Protein AF-A0A6A6V047-F1 (afdb_monomer)

Secondary structure (DSSP, 8-state):
-HHHHHHHHHHHHHHHHHHHHHHHHSSHHHHHHHHHHHHHHHHHHHHHHHHH-HHHHHTS-HHHHHHHHHHHHHHGGGS-THHHH-GGGGT---SS---------------------PPPPPSSPPPP-HHHHHHH--HHHHHHHHHHHHHHHHHHHHHHHHHHHHHHHHHHHHHHS--SSHHHHHHHHHHHHHHHHHHHHHHHHHHHHHHHHHHHHHHHHHHHHHHTT---GGGGS---TT-SS-GGG---HHHHHHHHHHHHHHHHHHHHHHHHHH-TTS-HHHHHHHHHHHHHHHHHHHHHHHHHHHHHH-

Radius of gyration: 28.64 Å; Cα contacts (8 Å, |Δi|>4): 146; chains: 1; bounding box: 73×62×60 Å

Mean predicted aligned error: 17.41 Å

Sequence (314 aa):
WTRLVGMANIGAFVGISGSNAYFQYTGERQKAVLILQHWRRRRNIDFHHIYWNRFLLTNLSIPMQGYVMLSGIFRANSLPEDLVDYPEKYGIGNVFAPVSSPESVDPTPAQTTEAEAAAPPAYYVPVEDYIKTVKELDVNDMNHHRTDLIASRHRLLQEAEYLGYWLNQERFRSFNDPPNDEDALQDLQTKAHLLRILFIRVNREIAETDRRLYVARMYLQHKAAVEASSRDPSLWHSLDGNSKFPPDACELKFALEESNRLREQFEDEIKAFEEQFRNTHLKESDRKLAERNLEDGMAFLRATDQIFIDLEKA

Foldseek 3Di:
DVVVVVVVVVVVVVVVVVVVVVCVVVVVVVVVVVVLVVVLVVLLVVLVVCLPPPVNLVVDDPVVSVVSVVCSVPPSSPDDPCCVVPVVVVVNDDPDDDDDDDDDDDDDDDDDPPPPPPQPDFPDDDDDPLVVCLQPDDLVVLVVVLVVLVVVLVVLVVVLVVLVVVLVVLVVCCPPPNDPDPVVSVVSVVVSVVSVVVSVVSVVVSVVSVVVNVVSVLSSQVSVCVVVVDPDCVSNDPPPVPPVDDPVNDDCVVVLVVLVVVLVVLVVVLVVLVVQLPPPPDDPSSNVSSVVSNVVSVVVNVVSVVVNVVSVVD

pLDDT: mean 81.37, std 16.87, range [29.02, 98.12]

Organism: NCBI:txid1340428

Solvent-accessible surface area (backbone atoms only — not comparable to full-atom values): 18249 Å² total; per-residue (Å²): 107,72,69,58,54,51,51,51,50,53,50,50,53,50,50,53,51,50,50,54,51,49,33,56,74,72,42,52,48,58,52,52,49,51,51,52,50,52,50,48,50,51,40,47,50,58,47,48,54,56,72,69,32,60,73,64,46,70,74,42,55,72,70,54,38,51,46,52,56,56,48,46,77,76,41,42,82,71,60,62,68,61,60,72,82,37,32,60,83,76,71,51,66,84,90,80,79,84,91,79,87,91,87,91,86,89,87,82,94,73,86,78,72,83,71,74,76,72,74,80,75,72,87,66,80,79,84,74,63,60,70,58,52,43,70,70,55,55,67,65,60,54,49,52,52,46,52,51,49,52,54,50,43,54,51,45,50,54,51,37,52,52,41,49,52,50,34,51,50,48,50,48,40,58,70,76,63,55,59,93,45,67,68,61,40,50,51,52,52,49,51,37,50,52,40,48,52,52,38,52,52,45,51,49,51,42,54,50,47,51,51,52,49,51,51,54,49,48,49,54,38,42,34,51,32,60,74,66,69,58,86,59,67,71,57,66,47,89,61,57,97,75,53,92,68,54,76,92,76,59,82,58,61,67,59,50,53,51,38,49,52,52,40,55,50,34,57,52,52,36,51,54,26,50,55,55,48,67,43,86,84,58,53,71,69,57,38,52,49,27,49,50,46,31,54,52,34,52,52,49,38,54,52,41,53,50,51,41,56,52,61,76,72,103

Structure (mmCIF, N/CA/C/O backbone):
data_AF-A0A6A6V047-F1
#
_entry.id   AF-A0A6A6V047-F1
#
loop_
_atom_site.group_PDB
_atom_site.id
_atom_site.type_symbol
_atom_site.label_atom_id
_atom_site.label_alt_id
_atom_site.label_comp_id
_atom_site.label_asym_id
_atom_site.label_entity_id
_atom_site.label_seq_id
_atom_site.pdbx_PDB_ins_code
_atom_site.Cartn_x
_atom_site.Cartn_y
_atom_site.Cartn_z
_atom_site.occupancy
_atom_site.B_iso_or_equiv
_atom_site.auth_seq_id
_atom_site.auth_comp_id
_atom_site.auth_asym_id
_atom_site.auth_atom_id
_atom_site.pdbx_PDB_model_num
ATOM 1 N N . TRP A 1 1 ? -19.441 29.678 -10.266 1.00 50.53 1 TRP A N 1
ATOM 2 C CA . TRP A 1 1 ? -19.192 28.485 -9.432 1.00 50.53 1 TRP A CA 1
ATOM 3 C C . TRP A 1 1 ? -19.738 28.648 -8.007 1.00 50.53 1 TRP A C 1
ATOM 5 O O . TRP A 1 1 ? -20.685 27.945 -7.689 1.00 50.53 1 TRP A O 1
ATOM 15 N N . THR A 1 2 ? -19.292 29.614 -7.192 1.00 58.38 2 THR A N 1
ATOM 16 C CA . THR A 1 2 ? -19.787 29.821 -5.803 1.00 58.38 2 THR A CA 1
ATOM 17 C C . THR A 1 2 ? -21.309 29.994 -5.665 1.00 58.38 2 THR A C 1
ATOM 19 O O . THR A 1 2 ? -21.913 29.414 -4.769 1.00 58.38 2 THR A O 1
ATOM 22 N N . ARG A 1 3 ? -21.966 30.717 -6.585 1.00 55.56 3 ARG A N 1
ATOM 23 C CA . ARG A 1 3 ? -23.441 30.863 -6.596 1.00 55.56 3 ARG A CA 1
ATOM 24 C C . ARG A 1 3 ? -24.193 29.562 -6.919 1.00 55.56 3 ARG A C 1
ATOM 26 O O . ARG A 1 3 ? -25.250 29.325 -6.347 1.00 55.56 3 ARG A O 1
ATOM 33 N N . LEU A 1 4 ? -23.639 28.714 -7.790 1.00 62.47 4 LEU A N 1
ATOM 34 C CA . LEU A 1 4 ? -24.236 27.420 -8.152 1.00 62.47 4 LEU A CA 1
ATOM 35 C C . LEU A 1 4 ? -24.104 26.410 -7.005 1.00 62.47 4 LEU A C 1
ATOM 37 O O . LEU A 1 4 ? -25.062 25.711 -6.699 1.00 62.47 4 LEU A O 1
ATOM 41 N N . VAL A 1 5 ? -22.958 26.403 -6.312 1.00 69.94 5 VAL A N 1
ATOM 42 C CA . VAL A 1 5 ? -22.752 25.595 -5.097 1.00 69.94 5 VAL A CA 1
ATOM 43 C C . VAL A 1 5 ? -23.699 26.039 -3.975 1.00 69.94 5 VAL A C 1
ATOM 45 O O . VAL A 1 5 ? -24.301 25.202 -3.310 1.00 69.94 5 VAL A O 1
ATOM 48 N N . GLY A 1 6 ? -23.904 27.351 -3.803 1.00 73.50 6 GLY A N 1
ATOM 49 C CA . GLY A 1 6 ? -24.857 27.887 -2.826 1.00 73.50 6 GLY A CA 1
ATOM 50 C C . GLY A 1 6 ? -26.303 27.453 -3.091 1.00 73.50 6 GLY A C 1
ATOM 51 O O . GLY A 1 6 ? -26.982 27.001 -2.173 1.00 73.50 6 GLY A O 1
ATOM 52 N N . MET A 1 7 ? -26.761 27.528 -4.345 1.00 80.38 7 MET A N 1
ATOM 53 C CA . MET A 1 7 ? -28.111 27.088 -4.723 1.00 80.38 7 MET A CA 1
ATOM 54 C C . MET A 1 7 ? -28.302 25.574 -4.567 1.00 80.38 7 MET A C 1
ATOM 56 O O . MET A 1 7 ? -29.340 25.149 -4.064 1.00 80.38 7 MET A O 1
ATOM 60 N N . ALA A 1 8 ? -27.297 24.770 -4.927 1.00 76.06 8 ALA A N 1
ATOM 61 C CA . ALA A 1 8 ? -27.335 23.321 -4.736 1.00 76.06 8 ALA A CA 1
ATOM 62 C C . ALA A 1 8 ? -27.427 22.942 -3.249 1.00 76.06 8 ALA A C 1
ATOM 64 O O . ALA A 1 8 ? -28.251 22.108 -2.877 1.00 76.06 8 ALA A O 1
ATOM 65 N N . ASN A 1 9 ? -26.655 23.609 -2.384 1.00 80.50 9 ASN A N 1
ATOM 66 C CA . ASN A 1 9 ? -26.706 23.373 -0.942 1.00 80.50 9 ASN A CA 1
ATOM 67 C C . ASN A 1 9 ? -28.069 23.753 -0.354 1.00 80.50 9 ASN A C 1
ATOM 69 O O . ASN A 1 9 ? -28.644 22.970 0.397 1.00 80.50 9 ASN A O 1
ATOM 73 N N . ILE A 1 10 ? -28.622 24.914 -0.722 1.00 85.50 10 ILE A N 1
ATOM 74 C CA . ILE A 1 10 ? -29.958 25.332 -0.264 1.00 85.50 10 ILE A CA 1
ATOM 75 C C . ILE A 1 10 ? -31.019 24.320 -0.720 1.00 85.50 10 ILE A C 1
ATOM 77 O O . ILE A 1 10 ? -31.845 23.905 0.089 1.00 85.50 10 ILE A O 1
ATOM 81 N N . GLY A 1 11 ? -30.964 23.866 -1.977 1.00 86.88 11 GLY A N 1
ATOM 82 C CA . GLY A 1 11 ? -31.861 22.829 -2.493 1.00 86.88 11 GLY A CA 1
ATOM 83 C C . GLY A 1 11 ? -31.758 21.513 -1.717 1.00 86.88 11 GLY A C 1
ATOM 84 O O . GLY A 1 11 ? -32.781 20.949 -1.332 1.00 86.88 11 GLY A O 1
ATOM 85 N N . ALA A 1 12 ? -30.539 21.063 -1.409 1.00 83.81 12 ALA A N 1
ATOM 86 C CA . ALA A 1 12 ? -30.312 19.865 -0.604 1.00 83.81 12 ALA A CA 1
ATOM 87 C C . ALA A 1 12 ? -30.878 20.010 0.821 1.00 83.81 12 ALA A C 1
ATOM 89 O O . ALA A 1 12 ? -31.595 19.127 1.289 1.00 83.81 12 ALA A O 1
ATOM 90 N N . PHE A 1 13 ? -30.632 21.138 1.497 1.00 85.88 13 PHE A N 1
ATOM 91 C CA . PHE A 1 13 ? -31.154 21.379 2.847 1.00 85.88 13 PHE A CA 1
ATOM 92 C C . PHE A 1 13 ? -32.681 21.469 2.889 1.00 85.88 13 PHE A C 1
ATOM 94 O O . PHE A 1 13 ? -33.300 20.933 3.813 1.00 85.88 13 PHE A O 1
ATOM 101 N N . VAL A 1 14 ? -33.301 22.101 1.889 1.00 90.88 14 VAL A N 1
ATOM 102 C CA . VAL A 1 14 ? -34.764 22.158 1.768 1.00 90.88 14 VAL A CA 1
ATOM 103 C C . VAL A 1 14 ? -35.330 20.767 1.488 1.00 90.88 14 VAL A C 1
ATOM 105 O O . VAL A 1 14 ? -36.301 20.380 2.132 1.00 90.88 14 VAL A O 1
ATOM 108 N N . GLY A 1 15 ? -34.700 19.978 0.613 1.00 87.38 15 GLY A N 1
ATOM 109 C CA . GLY A 1 15 ? -35.106 18.597 0.334 1.00 87.38 15 GLY A CA 1
ATOM 110 C C . GLY A 1 15 ? -35.029 17.690 1.566 1.00 87.38 15 GLY A C 1
ATOM 111 O O . GLY A 1 15 ? -35.982 16.969 1.864 1.00 87.38 15 GLY A O 1
ATOM 112 N N . ILE A 1 16 ? -33.944 17.780 2.342 1.00 86.44 16 ILE A N 1
ATOM 113 C CA . ILE A 1 16 ? -33.785 17.044 3.608 1.00 86.44 16 ILE A CA 1
ATOM 114 C C . ILE A 1 16 ? -34.843 17.487 4.627 1.00 86.44 16 ILE A C 1
ATOM 116 O O . ILE A 1 16 ? -35.470 16.650 5.276 1.00 86.44 16 ILE A O 1
ATOM 120 N N . SER A 1 17 ? -35.076 18.794 4.758 1.00 87.31 17 SER A N 1
ATOM 121 C CA . SER A 1 17 ? -36.063 19.337 5.702 1.00 87.31 17 SER A CA 1
ATOM 122 C C . SER A 1 17 ? -37.493 18.945 5.324 1.00 87.31 17 SER A C 1
ATOM 124 O O . SER A 1 17 ? -38.267 18.540 6.190 1.00 87.31 17 SER A O 1
ATOM 126 N N . GLY A 1 18 ? -37.828 18.994 4.032 1.00 87.88 18 GLY A N 1
ATOM 127 C CA . GLY A 1 18 ? -39.121 18.570 3.500 1.00 87.88 18 GLY A CA 1
ATOM 128 C C . GLY A 1 18 ? -39.362 17.075 3.688 1.00 87.88 18 GLY A C 1
ATOM 129 O O . GLY A 1 18 ? -40.423 16.681 4.163 1.00 87.88 18 GLY A O 1
ATOM 130 N N . SER A 1 19 ? -38.348 16.249 3.421 1.00 82.75 19 SER A N 1
ATOM 131 C CA . SER A 1 19 ? -38.417 14.801 3.658 1.00 82.75 19 SER A CA 1
ATOM 132 C C . SER A 1 19 ? -38.607 14.492 5.146 1.00 82.75 19 SER A C 1
ATOM 134 O O . SER A 1 19 ? -39.477 13.707 5.511 1.00 82.75 19 SER A O 1
ATOM 136 N N . ASN A 1 20 ? -37.871 15.173 6.031 1.00 84.81 20 ASN A N 1
ATOM 137 C CA . ASN A 1 20 ? -38.036 15.030 7.481 1.00 84.81 20 ASN A CA 1
ATOM 138 C C . ASN A 1 20 ? -39.440 15.416 7.963 1.00 84.81 20 ASN A C 1
ATOM 140 O O . ASN A 1 20 ? -39.992 14.732 8.827 1.00 84.81 20 ASN A O 1
ATOM 144 N N . ALA A 1 21 ? -40.019 16.490 7.420 1.00 85.31 21 ALA A N 1
ATOM 145 C CA . ALA A 1 21 ? -41.382 16.901 7.738 1.00 85.31 21 ALA A CA 1
ATOM 146 C C . ALA A 1 21 ? -42.413 15.882 7.225 1.00 85.31 21 ALA A C 1
ATOM 148 O O . ALA A 1 21 ? -43.334 15.525 7.958 1.00 85.31 21 ALA A O 1
ATOM 149 N N . TYR A 1 22 ? -42.218 15.358 6.011 1.00 89.56 22 TYR A N 1
ATOM 150 C CA . TYR A 1 22 ? -43.063 14.314 5.431 1.00 89.56 22 TYR A CA 1
ATOM 151 C C . TYR A 1 22 ? -43.049 13.035 6.281 1.00 89.56 22 TYR A C 1
ATOM 153 O O . TYR A 1 22 ? -44.105 12.583 6.715 1.00 89.56 22 TYR A O 1
ATOM 161 N N . PHE A 1 23 ? -41.868 12.515 6.632 1.00 86.12 23 PHE A N 1
ATOM 162 C CA . PHE A 1 23 ? -41.733 11.319 7.477 1.00 86.12 23 PHE A CA 1
ATOM 163 C C . PHE A 1 23 ? -42.244 11.516 8.907 1.00 86.12 23 PHE A C 1
ATOM 165 O O . PHE A 1 23 ? -42.627 10.558 9.584 1.00 86.12 23 PHE A O 1
ATOM 172 N N . GLN A 1 24 ? -42.234 12.756 9.400 1.00 85.88 24 GLN A N 1
ATOM 173 C CA . GLN A 1 24 ? -42.846 13.097 10.677 1.00 85.88 24 GLN A CA 1
ATOM 174 C C . GLN A 1 24 ? -44.377 13.107 10.583 1.00 85.88 24 GLN A C 1
ATOM 176 O O . GLN A 1 24 ? -45.027 12.612 11.500 1.00 85.88 24 GLN A O 1
ATOM 181 N N . TYR A 1 25 ? -44.945 13.618 9.487 1.00 87.69 25 TYR A N 1
ATOM 182 C CA . TYR A 1 25 ? -46.390 13.629 9.248 1.00 87.69 25 TYR A CA 1
ATOM 183 C C . TYR A 1 25 ? -46.961 12.220 9.034 1.00 87.69 25 TYR A C 1
ATOM 185 O O . TYR A 1 25 ? -47.992 11.884 9.611 1.00 87.69 25 TYR A O 1
ATOM 193 N N . THR A 1 26 ? -46.273 11.365 8.270 1.00 87.75 26 THR A N 1
ATOM 194 C CA . THR A 1 26 ? -46.695 9.972 8.025 1.00 87.75 26 THR A CA 1
ATOM 195 C C . THR A 1 26 ? -46.463 9.047 9.225 1.00 87.75 26 THR A C 1
ATOM 197 O O . THR A 1 26 ? -46.905 7.897 9.227 1.00 87.75 26 THR A O 1
ATOM 200 N N . GLY A 1 27 ? -45.753 9.519 10.257 1.00 85.12 27 GLY A N 1
ATOM 201 C CA . GLY A 1 27 ? -45.386 8.731 11.437 1.00 85.12 27 GLY A CA 1
ATOM 202 C C . GLY A 1 27 ? -44.287 7.690 11.183 1.00 85.12 27 GLY A C 1
ATOM 203 O O . GLY A 1 27 ? -43.868 6.996 12.112 1.00 85.12 27 GLY A O 1
ATOM 204 N N . GLU A 1 28 ? -43.763 7.595 9.959 1.00 83.44 28 GLU A N 1
ATOM 205 C CA . GLU A 1 28 ? -42.668 6.686 9.601 1.00 83.44 28 GLU A CA 1
ATOM 206 C C . GLU A 1 28 ? -41.404 6.975 10.407 1.00 83.44 28 GLU A C 1
ATOM 208 O O . GLU A 1 28 ? -40.711 6.050 10.826 1.00 83.44 28 GLU A O 1
ATOM 213 N N . ARG A 1 29 ? -41.160 8.246 10.749 1.00 80.19 29 ARG A N 1
ATOM 214 C CA . ARG A 1 29 ? -40.050 8.633 11.624 1.00 80.19 29 ARG A CA 1
ATOM 215 C C . ARG A 1 29 ? -40.154 8.001 13.013 1.00 80.19 29 ARG A C 1
ATOM 217 O O . ARG A 1 29 ? -39.148 7.558 13.555 1.00 80.19 29 ARG A O 1
ATOM 224 N N . GLN A 1 30 ? -41.349 7.947 13.601 1.00 81.88 30 GLN A N 1
ATOM 225 C CA . GLN A 1 30 ? -41.549 7.348 14.926 1.00 81.88 30 GLN A CA 1
ATOM 226 C C . GLN A 1 30 ? -41.394 5.826 14.870 1.00 81.88 30 GLN A C 1
ATOM 228 O O . GLN A 1 30 ? -40.748 5.248 15.742 1.00 81.88 30 GLN A O 1
ATOM 233 N N . LYS A 1 31 ? -41.904 5.189 13.806 1.00 82.81 31 LYS A N 1
ATOM 234 C CA . LYS A 1 31 ? -41.698 3.755 13.552 1.00 82.81 31 LYS A CA 1
ATOM 235 C C . LYS A 1 31 ? -40.211 3.426 13.401 1.00 82.81 31 LYS A C 1
ATOM 237 O O . LYS A 1 31 ? -39.720 2.536 14.086 1.00 82.81 31 LYS A O 1
ATOM 242 N N . ALA A 1 32 ? -39.480 4.193 12.593 1.00 78.25 32 ALA A N 1
ATOM 243 C CA . ALA A 1 32 ? -38.040 4.029 12.412 1.00 78.25 32 ALA A CA 1
ATOM 244 C C . ALA A 1 32 ? -37.264 4.227 13.726 1.00 78.25 32 ALA A C 1
ATOM 246 O O . ALA A 1 32 ? -36.365 3.450 14.032 1.00 78.25 32 ALA A O 1
ATOM 247 N N . VAL A 1 33 ? -37.635 5.216 14.548 1.00 80.19 33 VAL A N 1
ATOM 248 C CA . VAL A 1 33 ? -37.016 5.431 15.868 1.00 80.19 33 VAL A CA 1
ATOM 249 C C . VAL A 1 33 ? -37.264 4.252 16.811 1.00 80.19 33 VAL A C 1
ATOM 251 O O . VAL A 1 33 ? -36.331 3.828 17.489 1.00 80.19 33 VAL A O 1
ATOM 254 N N . LEU A 1 34 ? -38.478 3.697 16.849 1.00 82.19 34 LEU A N 1
ATOM 255 C CA . LEU A 1 34 ? -38.790 2.525 17.676 1.00 82.19 34 LEU A CA 1
ATOM 256 C C . LEU A 1 34 ? -38.008 1.289 17.227 1.00 82.19 34 LEU A C 1
ATOM 258 O O . LEU A 1 34 ? -37.440 0.588 18.064 1.00 82.19 34 LEU A O 1
ATOM 262 N N . ILE A 1 35 ? -37.925 1.066 15.915 1.00 78.50 35 ILE A N 1
ATOM 263 C CA . ILE A 1 35 ? -37.114 0.004 15.315 1.00 78.50 35 ILE A CA 1
ATOM 264 C C . ILE A 1 35 ? -35.646 0.191 15.731 1.00 78.50 35 ILE A C 1
ATOM 266 O O . ILE A 1 35 ? -35.059 -0.700 16.339 1.00 78.50 35 ILE A O 1
ATOM 270 N N . LEU A 1 36 ? -35.073 1.387 15.552 1.00 77.69 36 LEU A N 1
ATOM 271 C CA . LEU A 1 36 ? -33.699 1.705 15.964 1.00 77.69 36 LEU A CA 1
ATOM 272 C C . LEU A 1 36 ? -33.449 1.518 17.469 1.00 77.69 36 LEU A C 1
ATOM 274 O O . LEU A 1 36 ? -32.378 1.052 17.860 1.00 77.69 36 LEU A O 1
ATOM 278 N N . GLN A 1 37 ? -34.411 1.870 18.326 1.00 79.31 37 GLN A N 1
ATOM 279 C CA . GLN A 1 37 ? -34.315 1.647 19.771 1.00 79.31 37 GLN A CA 1
ATOM 280 C C . GLN A 1 37 ? -34.329 0.157 20.117 1.00 79.31 37 GLN A C 1
ATOM 282 O O . GLN A 1 37 ? -33.519 -0.282 20.936 1.00 79.31 37 GLN A O 1
ATOM 287 N N . HIS A 1 38 ? -35.203 -0.622 19.477 1.00 78.25 38 HIS A N 1
ATOM 288 C CA . HIS A 1 38 ? -35.243 -2.072 19.635 1.00 78.25 38 HIS A CA 1
ATOM 289 C C . HIS A 1 38 ? -33.909 -2.704 19.214 1.00 78.25 38 HIS A C 1
ATOM 291 O O . HIS A 1 38 ? -33.317 -3.466 19.978 1.00 78.25 38 HIS A O 1
ATOM 297 N N . TRP A 1 39 ? -33.354 -2.275 18.077 1.00 74.88 39 TRP A N 1
ATOM 298 C CA . TRP A 1 39 ? -32.040 -2.707 17.602 1.00 74.88 39 TRP A CA 1
ATOM 299 C C . TRP A 1 39 ? -30.900 -2.338 18.537 1.00 74.88 39 TRP A C 1
ATOM 301 O O . TRP A 1 39 ? -29.999 -3.141 18.769 1.00 74.88 39 TRP A O 1
ATOM 311 N N . ARG A 1 40 ? -30.902 -1.114 19.074 1.00 75.19 40 ARG A N 1
ATOM 312 C CA . ARG A 1 40 ? -29.889 -0.682 20.042 1.00 75.19 40 ARG A CA 1
ATOM 313 C C . ARG A 1 40 ? -29.960 -1.524 21.317 1.00 75.19 40 ARG A C 1
ATOM 315 O O . ARG A 1 40 ? -28.929 -1.820 21.917 1.00 75.19 40 ARG A O 1
ATOM 322 N N . ARG A 1 41 ? -31.166 -1.925 21.728 1.0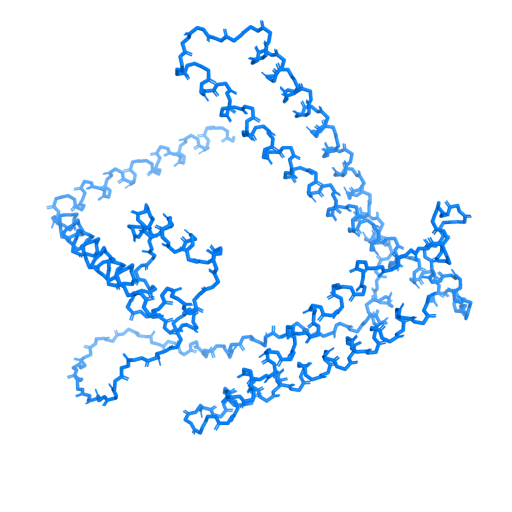0 78.69 41 ARG A N 1
ATOM 323 C CA . ARG A 1 41 ? -31.371 -2.804 22.882 1.00 78.69 41 ARG A CA 1
ATOM 324 C C . ARG A 1 41 ? -30.851 -4.214 22.612 1.00 78.69 41 ARG A C 1
ATOM 326 O O . ARG A 1 41 ? -30.092 -4.717 23.430 1.00 78.69 41 ARG A O 1
ATOM 333 N N . ARG A 1 42 ? -31.200 -4.803 21.463 1.00 76.69 42 ARG A N 1
ATOM 334 C CA . ARG A 1 42 ? -30.733 -6.132 21.035 1.00 76.69 42 ARG A CA 1
ATOM 335 C C . ARG A 1 42 ? -29.203 -6.189 20.958 1.00 76.69 42 ARG A C 1
ATOM 337 O O . ARG A 1 42 ? -28.598 -6.992 21.653 1.00 76.69 42 ARG A O 1
ATOM 344 N N . ARG A 1 43 ? -28.577 -5.224 20.272 1.00 71.94 43 ARG A N 1
ATOM 345 C CA . ARG A 1 43 ? -27.108 -5.104 20.167 1.00 71.94 43 ARG A CA 1
ATOM 346 C C . ARG A 1 43 ? -26.404 -4.996 21.520 1.00 71.94 43 ARG A C 1
ATOM 348 O O . ARG A 1 43 ? -25.377 -5.634 21.719 1.00 71.94 43 ARG A O 1
ATOM 355 N N . ASN A 1 44 ? -26.944 -4.211 22.456 1.00 74.31 44 ASN A N 1
ATOM 356 C CA . ASN A 1 44 ? -26.367 -4.133 23.802 1.00 74.31 44 ASN A CA 1
ATOM 357 C C . ASN A 1 44 ? -26.489 -5.457 24.563 1.00 74.31 44 ASN A C 1
ATOM 359 O O . ASN A 1 44 ? -25.568 -5.814 25.287 1.00 74.31 44 ASN A O 1
ATOM 363 N N . ILE A 1 45 ? -27.597 -6.187 24.406 1.00 75.75 45 ILE A N 1
ATOM 364 C CA . ILE A 1 45 ? -27.797 -7.488 25.058 1.00 75.75 45 ILE A CA 1
ATOM 365 C C . ILE A 1 45 ? -26.819 -8.524 24.496 1.00 75.75 45 ILE A C 1
ATOM 367 O O . ILE A 1 45 ? -26.096 -9.149 25.270 1.00 75.75 45 ILE A O 1
ATOM 371 N N . ASP A 1 46 ? -26.730 -8.653 23.173 1.00 70.50 46 ASP A N 1
ATOM 372 C CA . ASP A 1 46 ? -25.829 -9.611 22.520 1.00 70.50 46 ASP A CA 1
ATOM 373 C C . ASP A 1 46 ? -24.365 -9.316 22.869 1.00 70.50 46 ASP A C 1
ATOM 375 O O . ASP A 1 46 ? -23.591 -10.215 23.205 1.00 70.50 46 ASP A O 1
ATOM 379 N N . PHE A 1 47 ? -23.995 -8.034 22.910 1.00 73.38 47 PHE A N 1
ATOM 380 C CA . PHE A 1 47 ? -22.659 -7.639 23.328 1.00 73.38 47 PHE A CA 1
ATOM 381 C C . PHE A 1 47 ? -22.401 -7.914 24.818 1.00 73.38 47 PHE A C 1
ATOM 383 O O . PHE A 1 47 ? -21.324 -8.387 25.185 1.00 73.38 47 PHE A O 1
ATOM 390 N N . HIS A 1 48 ? -23.384 -7.679 25.692 1.00 72.69 48 HIS A N 1
ATOM 391 C CA . HIS A 1 48 ? -23.276 -8.064 27.099 1.00 72.69 48 HIS A CA 1
ATOM 392 C C . HIS A 1 48 ? -23.056 -9.573 27.259 1.00 72.69 48 HIS A C 1
ATOM 394 O O . HIS A 1 48 ? -22.252 -9.970 28.101 1.00 72.69 48 HIS A O 1
ATOM 400 N N . HIS A 1 49 ? -23.690 -10.412 26.438 1.00 73.94 49 HIS A N 1
ATOM 401 C CA . HIS A 1 49 ? -23.445 -11.855 26.451 1.00 73.94 49 HIS A CA 1
ATOM 402 C C . HIS A 1 49 ? -22.008 -12.217 26.049 1.00 73.94 49 HIS A C 1
ATOM 404 O O . HIS A 1 49 ? -21.402 -13.068 26.701 1.00 73.94 49 HIS A O 1
ATOM 410 N N . ILE A 1 50 ? -21.434 -11.544 25.048 1.00 71.62 50 ILE A N 1
ATOM 411 C CA . ILE A 1 50 ? -20.027 -11.726 24.645 1.00 71.62 50 ILE A CA 1
ATOM 412 C C . ILE A 1 50 ? -19.080 -11.278 25.766 1.00 71.62 50 ILE A C 1
ATOM 414 O O . ILE A 1 50 ? -18.153 -12.002 26.124 1.00 71.62 50 ILE A O 1
ATOM 418 N N . TYR A 1 51 ? -19.341 -10.114 26.365 1.00 73.56 51 TYR A N 1
ATOM 419 C CA . TYR A 1 51 ? -18.529 -9.550 27.445 1.00 73.56 51 TYR A CA 1
ATOM 420 C C . TYR A 1 51 ? -18.513 -10.429 28.707 1.00 73.56 51 TYR A C 1
ATOM 422 O O . TYR A 1 51 ? -17.474 -10.585 29.346 1.00 73.56 51 TYR A O 1
ATOM 430 N N . TRP A 1 52 ? -19.650 -11.025 29.077 1.00 73.25 52 TRP A N 1
ATOM 431 C CA . TRP A 1 52 ? -19.744 -11.892 30.257 1.00 73.25 52 TRP A CA 1
ATOM 432 C C . TRP A 1 52 ? -19.268 -13.328 30.012 1.00 73.25 52 TRP A C 1
ATOM 434 O O . TRP A 1 52 ? -19.066 -14.079 30.972 1.00 73.25 52 TRP A O 1
ATOM 444 N N . ASN A 1 53 ? -19.034 -13.720 28.757 1.00 79.75 53 ASN A N 1
ATOM 445 C CA . ASN A 1 53 ? -18.521 -15.041 28.428 1.00 79.75 53 ASN A CA 1
ATOM 446 C C . ASN A 1 53 ? -17.003 -15.118 28.669 1.00 79.75 53 ASN A C 1
ATOM 448 O O . ASN A 1 53 ? -16.185 -14.937 27.766 1.00 79.75 53 ASN A O 1
ATOM 452 N N . ARG A 1 54 ? -16.624 -15.422 29.918 1.00 78.50 54 ARG A N 1
ATOM 453 C CA . ARG A 1 54 ? -15.215 -15.560 30.325 1.00 78.50 54 ARG A CA 1
ATOM 454 C C . ARG A 1 54 ? -14.458 -16.608 29.511 1.00 78.50 54 ARG A C 1
ATOM 456 O O . ARG A 1 54 ? -13.295 -16.378 29.220 1.00 78.50 54 ARG A O 1
ATOM 463 N N . PHE A 1 55 ? -15.111 -17.702 29.116 1.00 79.69 55 PHE A N 1
ATOM 464 C CA . PHE A 1 55 ? -14.487 -18.752 28.306 1.00 79.69 55 PHE A CA 1
ATOM 465 C C . PHE A 1 55 ? -14.130 -18.264 26.900 1.00 79.69 55 PHE A C 1
ATOM 467 O O . PHE A 1 55 ? -13.066 -18.591 26.379 1.00 79.69 55 PHE A O 1
ATOM 474 N N . LEU A 1 56 ? -14.993 -17.442 26.299 1.00 79.44 56 LEU A N 1
ATOM 475 C CA . LEU A 1 56 ? -14.710 -16.826 25.007 1.00 79.44 56 LEU A CA 1
ATOM 476 C C . LEU A 1 56 ? -13.565 -15.812 25.117 1.00 79.44 56 LEU A C 1
ATOM 478 O O . LEU A 1 56 ? -12.661 -15.825 24.288 1.00 79.44 56 LEU A O 1
ATOM 482 N N . LEU A 1 57 ? -13.550 -14.989 26.170 1.00 79.94 57 LEU A N 1
ATOM 483 C CA . LEU A 1 57 ? -12.473 -14.021 26.392 1.00 79.94 57 LEU A CA 1
ATOM 484 C C . LEU A 1 57 ? -11.119 -14.692 26.662 1.00 79.94 57 LEU A C 1
ATOM 486 O O . LEU A 1 57 ? -10.112 -14.220 26.146 1.00 79.94 57 LEU A O 1
ATOM 490 N N . THR A 1 58 ? -11.072 -15.803 27.404 1.00 86.00 58 THR A N 1
ATOM 491 C CA . THR A 1 58 ? -9.808 -16.509 27.690 1.00 86.00 58 THR A CA 1
ATOM 492 C C . THR A 1 58 ? -9.148 -17.113 26.455 1.00 86.00 58 THR A C 1
ATOM 494 O O . THR A 1 58 ? -7.934 -17.289 26.458 1.00 86.00 58 THR A O 1
ATOM 497 N N . ASN A 1 59 ? -9.919 -17.396 25.403 1.00 85.06 59 ASN A N 1
ATOM 498 C CA . ASN A 1 59 ? -9.389 -17.914 24.139 1.00 85.06 59 ASN A CA 1
ATOM 499 C C . ASN A 1 59 ? -8.805 -16.812 23.240 1.00 85.06 59 ASN A C 1
ATOM 501 O O . ASN A 1 59 ? -8.146 -17.110 22.248 1.00 85.06 59 ASN A O 1
ATOM 505 N N . LEU A 1 60 ? -9.044 -15.540 23.567 1.00 83.12 60 LEU A N 1
ATOM 506 C CA . LEU A 1 60 ? -8.523 -14.397 22.826 1.00 83.12 60 LEU A CA 1
ATOM 507 C C . LEU A 1 60 ? -7.189 -13.937 23.423 1.00 83.12 60 LEU A C 1
ATOM 509 O O . LEU A 1 60 ? -6.967 -14.028 24.630 1.00 83.12 60 LEU A O 1
ATOM 513 N N . SER A 1 61 ? -6.304 -13.380 22.595 1.00 84.50 61 SER A N 1
ATOM 514 C CA . SER A 1 61 ? -5.058 -12.775 23.079 1.00 84.50 61 SER A CA 1
ATOM 515 C C . SER A 1 61 ? -5.344 -11.570 23.986 1.00 84.50 61 SER A C 1
ATOM 517 O O . SER A 1 61 ? -6.339 -10.871 23.808 1.00 84.50 61 SER A O 1
ATOM 519 N N . ILE A 1 62 ? -4.463 -11.284 24.950 1.00 87.62 62 ILE A N 1
ATOM 520 C CA . ILE A 1 62 ? -4.597 -10.148 25.886 1.00 87.62 62 ILE A CA 1
ATOM 521 C C . ILE A 1 62 ? -4.936 -8.811 25.182 1.00 87.62 62 ILE A C 1
ATOM 523 O O . ILE A 1 62 ? -5.867 -8.133 25.627 1.00 87.62 62 ILE A O 1
ATOM 527 N N . PRO A 1 63 ? -4.272 -8.408 24.075 1.00 82.62 63 PRO A N 1
ATOM 528 C CA . PRO A 1 63 ? -4.652 -7.182 23.369 1.00 82.62 63 PRO A CA 1
ATOM 529 C C . PRO A 1 63 ? -6.042 -7.270 22.723 1.00 82.62 63 PRO A C 1
ATOM 531 O O . PRO A 1 63 ? -6.773 -6.280 22.715 1.00 82.62 63 PRO A O 1
ATOM 534 N N . MET A 1 64 ? -6.446 -8.447 22.239 1.00 80.19 64 MET A N 1
ATOM 535 C CA . MET A 1 64 ? -7.776 -8.664 21.670 1.00 80.19 64 MET A CA 1
ATOM 536 C C . MET A 1 64 ? -8.868 -8.628 22.748 1.00 80.19 64 MET A C 1
ATOM 538 O O . MET A 1 64 ? -9.913 -8.020 22.539 1.00 80.19 64 MET A O 1
ATOM 542 N N . GLN A 1 65 ? -8.611 -9.182 23.936 1.00 84.19 65 GLN A N 1
ATOM 543 C CA . GLN A 1 65 ? -9.501 -9.047 25.094 1.00 84.19 65 GLN A CA 1
ATOM 544 C C . GLN A 1 65 ? -9.699 -7.573 25.461 1.00 84.19 65 GLN A C 1
ATOM 546 O O . GLN A 1 65 ? -10.831 -7.126 25.643 1.00 84.19 65 GLN A O 1
ATOM 551 N N . GLY A 1 66 ? -8.608 -6.798 25.516 1.00 80.75 66 GLY A N 1
ATOM 552 C CA . GLY A 1 66 ? -8.658 -5.355 25.749 1.00 80.75 66 GLY A CA 1
ATOM 553 C C . GLY A 1 66 ? -9.488 -4.627 24.692 1.00 80.75 66 GLY A C 1
ATOM 554 O O . GLY A 1 66 ? -10.349 -3.817 25.035 1.00 80.75 66 GLY A O 1
ATOM 555 N N . TYR A 1 67 ? -9.294 -4.965 23.415 1.00 82.25 67 TYR A N 1
ATOM 556 C CA . TYR A 1 67 ? -10.067 -4.408 22.308 1.00 82.25 67 TYR A CA 1
ATOM 557 C C . TYR A 1 67 ? -11.562 -4.733 22.406 1.00 82.25 67 TYR A C 1
ATOM 559 O O . TYR A 1 67 ? -12.382 -3.826 22.266 1.00 82.25 67 TYR A O 1
ATOM 567 N N . VAL A 1 68 ? -11.924 -5.991 22.674 1.00 80.62 68 VAL A N 1
ATOM 568 C CA . VAL A 1 68 ? -13.322 -6.424 22.820 1.00 80.62 68 VAL A CA 1
ATOM 569 C C . VAL A 1 68 ? -13.969 -5.730 24.016 1.00 80.62 68 VAL A C 1
ATOM 571 O O . VAL A 1 68 ? -15.068 -5.200 23.886 1.00 80.62 68 VAL A O 1
ATOM 574 N N . MET A 1 69 ? -13.282 -5.639 25.157 1.00 78.75 69 MET A N 1
ATOM 575 C CA . MET A 1 69 ? -13.813 -4.959 26.341 1.00 78.75 69 MET A CA 1
ATOM 576 C C . MET A 1 69 ? -14.011 -3.450 26.115 1.00 78.75 69 MET A C 1
ATOM 578 O O . MET A 1 69 ? -15.070 -2.917 26.445 1.00 78.75 69 MET A O 1
ATOM 582 N N . LEU A 1 70 ? -13.033 -2.758 25.522 1.00 75.06 70 LEU A N 1
ATOM 583 C CA . LEU A 1 70 ? -13.092 -1.307 25.292 1.00 75.06 70 LEU A CA 1
ATOM 584 C C . LEU A 1 70 ? -14.046 -0.930 24.153 1.00 75.06 70 LEU A C 1
ATOM 586 O O . LEU A 1 70 ? -14.905 -0.065 24.314 1.00 75.06 70 LEU A O 1
ATOM 590 N N . SER A 1 71 ? -13.923 -1.577 22.995 1.00 72.62 71 SER A N 1
ATOM 591 C CA . SER A 1 71 ? -14.793 -1.302 21.842 1.00 72.62 71 SER A CA 1
ATOM 592 C C . SER A 1 71 ? -16.220 -1.755 22.115 1.00 72.62 71 SER A C 1
ATOM 594 O O . SER A 1 71 ? -17.174 -1.114 21.689 1.00 72.62 71 SER A O 1
ATOM 596 N N . GLY A 1 72 ? -16.369 -2.819 22.886 1.00 65.25 72 GLY A N 1
ATOM 597 C CA . GLY A 1 72 ? -17.643 -3.355 23.294 1.00 65.25 72 GLY A CA 1
ATOM 598 C C . GLY A 1 72 ? -18.529 -2.417 24.085 1.00 65.25 72 GLY A C 1
ATOM 599 O O . GLY A 1 72 ? -19.651 -2.117 23.686 1.00 65.25 72 GLY A O 1
ATOM 600 N N . ILE A 1 73 ? -17.991 -1.912 25.193 1.00 64.62 73 ILE A N 1
ATOM 601 C CA . ILE A 1 73 ? -18.730 -1.051 26.121 1.00 64.62 73 ILE A CA 1
ATOM 602 C C . ILE A 1 73 ? -19.107 0.279 25.455 1.00 64.62 73 ILE A C 1
ATOM 604 O O . ILE A 1 73 ? -20.204 0.793 25.668 1.00 64.62 73 ILE A O 1
ATOM 608 N N . PHE A 1 74 ? -18.222 0.832 24.619 1.00 61.31 74 PHE A N 1
ATOM 609 C CA . PHE A 1 74 ? -18.407 2.180 24.077 1.00 61.31 74 PHE A CA 1
ATOM 610 C C . PHE A 1 74 ? -18.953 2.225 22.645 1.00 61.31 74 PHE A C 1
ATOM 612 O O . PHE A 1 74 ? -19.510 3.247 22.245 1.00 61.31 74 PHE A O 1
ATOM 619 N N . ARG A 1 75 ? -18.809 1.153 21.853 1.00 66.94 75 ARG A N 1
ATOM 620 C CA . ARG A 1 75 ? -19.106 1.169 20.407 1.00 66.94 75 ARG A CA 1
ATOM 621 C C . ARG A 1 75 ? -20.104 0.112 19.935 1.00 66.94 75 ARG A C 1
ATOM 623 O O . ARG A 1 75 ? -20.455 0.151 18.756 1.00 66.94 75 ARG A O 1
ATOM 630 N N . ALA A 1 76 ? -20.661 -0.736 20.807 1.00 66.94 76 ALA A N 1
ATOM 631 C CA . ALA A 1 76 ? -21.717 -1.690 20.423 1.00 66.94 76 ALA A CA 1
ATOM 632 C C . ALA A 1 76 ? -22.920 -1.018 19.724 1.00 66.94 76 ALA A C 1
ATOM 634 O O . ALA A 1 76 ? -23.505 -1.568 18.793 1.00 66.94 76 ALA A O 1
ATOM 635 N N . ASN A 1 77 ? -23.234 0.230 20.091 1.00 65.75 77 ASN A N 1
ATOM 636 C CA . ASN A 1 77 ? -24.306 1.023 19.476 1.00 65.75 77 ASN A CA 1
ATOM 637 C C . ASN A 1 77 ? -24.041 1.429 18.011 1.00 65.75 77 ASN A C 1
ATOM 639 O O . ASN A 1 77 ? -24.966 1.888 17.341 1.00 65.75 77 ASN A O 1
ATOM 643 N N . SER A 1 78 ? -22.797 1.314 17.539 1.00 69.06 78 SER A N 1
ATOM 644 C CA . SER A 1 78 ? -22.356 1.733 16.200 1.00 69.06 78 SER A CA 1
ATOM 645 C C . SER A 1 78 ? -22.165 0.577 15.216 1.00 69.06 78 SER A C 1
ATOM 647 O O . SER A 1 78 ? -21.839 0.822 14.058 1.00 69.06 78 SER A O 1
ATOM 649 N N . LEU A 1 79 ? -22.389 -0.670 15.648 1.00 65.75 79 LEU A N 1
ATOM 650 C CA . LEU A 1 79 ? -22.260 -1.840 14.779 1.00 65.75 79 LEU A CA 1
ATOM 651 C C . LEU A 1 79 ? -23.350 -1.842 13.691 1.00 65.75 79 LEU A C 1
ATOM 653 O O . LEU A 1 79 ? -24.515 -1.632 14.041 1.00 65.75 79 LEU A O 1
ATOM 657 N N . PRO A 1 80 ? -23.009 -2.070 12.409 1.00 65.88 80 PRO A N 1
ATOM 658 C CA . PRO A 1 80 ? -23.987 -2.179 11.326 1.00 65.88 80 PRO A CA 1
ATOM 659 C C . PRO A 1 80 ? -25.018 -3.285 11.588 1.00 65.88 80 PRO A C 1
ATOM 661 O O . PRO A 1 80 ? -24.679 -4.323 12.151 1.00 65.88 80 PRO A O 1
ATOM 664 N N . GLU A 1 81 ? -26.264 -3.059 11.171 1.00 64.50 81 GLU A N 1
ATOM 665 C CA . GLU A 1 81 ? -27.382 -4.014 11.302 1.00 64.50 81 GLU A CA 1
ATOM 666 C C . GLU A 1 81 ? -27.084 -5.331 10.575 1.00 64.50 81 GLU A C 1
ATOM 668 O O . GLU A 1 81 ? -27.189 -6.406 11.163 1.00 64.50 81 GLU A O 1
ATOM 673 N N . ASP A 1 82 ? -26.550 -5.222 9.357 1.00 63.00 82 ASP A N 1
ATOM 674 C CA . ASP A 1 82 ? -26.140 -6.340 8.508 1.00 63.00 82 ASP A CA 1
ATOM 675 C C . ASP A 1 82 ? -25.207 -7.340 9.204 1.00 63.00 82 ASP A C 1
ATOM 677 O O . ASP A 1 82 ? -25.187 -8.511 8.846 1.00 63.00 82 ASP A O 1
ATOM 681 N N . LEU A 1 83 ? -24.422 -6.889 10.187 1.00 63.00 83 LEU A N 1
ATOM 682 C CA . LEU A 1 83 ? -23.434 -7.719 10.873 1.00 63.00 83 LEU A CA 1
ATOM 683 C C . LEU A 1 83 ? -24.065 -8.603 11.963 1.00 63.00 83 LEU A C 1
ATOM 685 O O . LEU A 1 83 ? -23.468 -9.600 12.357 1.00 63.00 83 LEU A O 1
ATOM 689 N N . VAL A 1 84 ? -25.257 -8.236 12.447 1.00 62.50 84 VAL A N 1
ATOM 690 C CA . VAL A 1 84 ? -26.004 -8.980 13.474 1.00 62.50 84 VAL A CA 1
ATOM 691 C C . VAL A 1 84 ? -26.972 -9.972 12.839 1.00 62.50 84 VAL A C 1
ATOM 693 O O . VAL A 1 84 ? -27.042 -11.112 13.288 1.00 62.50 84 VAL A O 1
ATOM 696 N N . ASP A 1 85 ? -27.714 -9.557 11.810 1.00 62.09 85 ASP A N 1
ATOM 697 C CA . ASP A 1 85 ? -28.722 -10.424 11.185 1.00 62.09 85 ASP A CA 1
ATOM 698 C C . ASP A 1 85 ? -28.136 -11.330 10.093 1.00 62.09 85 ASP A C 1
ATOM 700 O O . ASP A 1 85 ? -28.646 -12.427 9.876 1.00 62.09 85 ASP A O 1
ATOM 704 N N . TYR A 1 86 ? -27.042 -10.912 9.445 1.00 65.00 86 TYR A N 1
ATOM 705 C CA . TYR A 1 86 ? -26.368 -11.676 8.391 1.00 65.00 86 TYR A CA 1
ATOM 706 C C . TYR A 1 86 ? -24.854 -11.744 8.644 1.00 65.00 86 TYR A C 1
ATOM 708 O O . TYR A 1 86 ? -24.066 -11.239 7.838 1.00 65.00 86 TYR A O 1
ATOM 716 N N . PRO A 1 87 ? -24.409 -12.384 9.744 1.00 56.91 87 PRO A N 1
ATOM 717 C CA . PRO A 1 87 ? -22.980 -12.513 10.060 1.00 56.91 87 PRO A CA 1
ATOM 718 C C . PRO A 1 87 ? -22.187 -13.188 8.922 1.00 56.91 87 PRO A C 1
ATOM 720 O O . PRO A 1 87 ? -21.018 -12.873 8.689 1.00 56.91 87 PRO A O 1
ATOM 723 N N . GLU A 1 88 ? -22.865 -14.026 8.133 1.00 60.16 88 GLU A N 1
ATOM 724 C CA . GLU A 1 88 ? -22.351 -14.694 6.935 1.00 60.16 88 GLU A CA 1
ATOM 725 C C . GLU A 1 88 ? -21.871 -13.715 5.849 1.00 60.16 88 GLU A C 1
ATOM 727 O O . GLU A 1 88 ? -20.886 -13.989 5.166 1.00 60.16 88 GLU A O 1
ATOM 732 N N . LYS A 1 89 ? -22.493 -12.532 5.730 1.00 59.69 89 LYS A N 1
ATOM 733 C CA . LYS A 1 89 ? -22.116 -11.492 4.753 1.00 59.69 89 LYS A CA 1
ATOM 734 C C . LYS A 1 89 ? -20.695 -10.963 4.973 1.00 59.69 89 LYS A C 1
ATOM 736 O O . LYS A 1 89 ? -20.071 -10.466 4.040 1.00 59.69 89 LYS A O 1
ATOM 741 N N . TYR A 1 90 ? -20.188 -11.071 6.199 1.00 52.38 90 TYR A N 1
ATOM 742 C CA . TYR A 1 90 ? -18.848 -10.630 6.587 1.00 52.38 90 TYR A CA 1
ATOM 743 C C . TYR A 1 90 ? -17.877 -11.799 6.792 1.00 52.38 90 TYR A C 1
ATOM 745 O O . TYR A 1 90 ? -16.819 -11.613 7.388 1.00 52.38 90 TYR A O 1
ATOM 753 N N . GLY A 1 91 ? -18.227 -13.002 6.324 1.00 46.78 91 GLY A N 1
ATOM 754 C CA . GLY A 1 91 ? -17.386 -14.191 6.471 1.00 46.78 91 GLY A CA 1
ATOM 755 C C . GLY A 1 91 ? -17.291 -14.712 7.909 1.00 46.78 91 GLY A C 1
ATOM 756 O O . GLY A 1 91 ? -16.452 -15.563 8.193 1.00 46.78 91 GLY A O 1
ATOM 757 N N . ILE A 1 92 ? -18.145 -14.235 8.824 1.00 52.78 92 ILE A N 1
ATOM 758 C CA . ILE A 1 92 ? -18.240 -14.753 10.193 1.00 52.78 92 ILE A CA 1
ATOM 759 C C . ILE A 1 92 ? -19.195 -15.950 10.146 1.00 52.78 92 ILE A C 1
ATOM 761 O O . ILE A 1 92 ? -20.391 -15.835 10.404 1.00 52.78 92 ILE A O 1
ATOM 765 N N . GLY A 1 93 ? -18.669 -17.094 9.709 1.00 39.84 93 GLY A N 1
ATOM 766 C CA . GLY A 1 93 ? -19.424 -18.337 9.582 1.00 39.84 93 GLY A CA 1
ATOM 767 C C . GLY A 1 93 ? -19.978 -18.836 10.921 1.00 39.84 93 GLY A C 1
ATOM 768 O O . GLY A 1 93 ? -19.301 -18.801 11.949 1.00 39.84 93 GLY A O 1
ATOM 769 N N . ASN A 1 94 ? -21.225 -19.309 10.880 1.00 40.72 94 ASN A N 1
ATOM 770 C CA . ASN A 1 94 ? -21.988 -19.903 11.978 1.00 40.72 94 ASN A CA 1
ATOM 771 C C . ASN A 1 94 ? -21.190 -20.950 12.776 1.00 40.72 94 ASN A C 1
ATOM 773 O O . ASN A 1 94 ? -21.026 -22.083 12.330 1.00 40.72 94 ASN A O 1
ATOM 777 N N . VAL A 1 95 ? -20.797 -20.617 14.010 1.00 43.78 95 VAL A N 1
ATOM 778 C CA . VAL A 1 95 ? -20.339 -21.619 14.995 1.00 43.78 95 VAL A CA 1
ATOM 779 C C . VAL A 1 95 ? -21.531 -22.229 15.757 1.00 43.78 95 VAL A C 1
ATOM 781 O O . VAL A 1 95 ? -21.412 -23.314 16.316 1.00 43.78 95 VAL A O 1
ATOM 784 N N . PHE A 1 96 ? -22.713 -21.593 15.752 1.00 38.31 96 PHE A N 1
ATOM 785 C CA . PHE A 1 96 ? -23.867 -22.069 16.528 1.00 38.31 96 PHE A CA 1
ATOM 786 C C . PHE A 1 96 ? -25.230 -21.691 15.916 1.00 38.31 96 PHE A C 1
ATOM 788 O O . PHE A 1 96 ? -25.874 -20.765 16.396 1.00 38.31 96 PHE A O 1
ATOM 795 N N . ALA A 1 97 ? -25.728 -22.429 14.919 1.00 31.36 97 ALA A N 1
ATOM 796 C CA . ALA A 1 97 ? -27.179 -22.571 14.730 1.00 31.36 97 ALA A CA 1
ATOM 797 C C . ALA A 1 97 ? -27.529 -23.830 13.912 1.00 31.36 97 ALA A C 1
ATOM 799 O O . ALA A 1 97 ? -26.884 -24.087 12.894 1.00 31.36 97 ALA A O 1
ATOM 800 N N . PRO A 1 98 ? -28.531 -24.624 14.341 1.00 34.88 98 PRO A N 1
ATOM 801 C CA . PRO A 1 98 ? -28.969 -25.823 13.643 1.00 34.88 98 PRO A CA 1
ATOM 802 C C . PRO A 1 98 ? -29.928 -25.500 12.488 1.00 34.88 98 PRO A C 1
ATOM 804 O O . PRO A 1 98 ? -30.713 -24.556 12.530 1.00 34.88 98 PRO A O 1
ATOM 807 N N . VAL A 1 99 ? -29.857 -26.353 11.471 1.00 43.09 99 VAL A N 1
ATOM 808 C CA . VAL A 1 99 ? -30.669 -26.369 10.252 1.00 43.09 99 VAL A CA 1
ATOM 809 C C . VAL A 1 99 ? -32.138 -26.689 10.553 1.00 43.09 99 VAL A C 1
ATOM 811 O O . VAL A 1 99 ? -32.422 -27.734 11.134 1.00 43.09 99 VAL A O 1
ATOM 814 N N . SER A 1 100 ? -33.065 -25.866 10.048 1.00 32.06 100 SER A N 1
ATOM 815 C CA . SER A 1 100 ? -34.416 -26.302 9.645 1.00 32.06 100 SER A CA 1
ATOM 816 C C . SER A 1 100 ? -35.130 -25.238 8.789 1.00 32.06 100 SER A C 1
ATOM 818 O O . SER A 1 100 ? -35.417 -24.142 9.263 1.00 32.06 100 SER A O 1
ATOM 820 N N . SER A 1 101 ? -35.399 -25.584 7.527 1.00 33.38 101 SER A N 1
ATOM 821 C CA . SER A 1 101 ? -36.304 -24.923 6.553 1.00 33.38 101 SER A CA 1
ATOM 822 C C . SER A 1 101 ? -37.790 -25.287 6.832 1.00 33.38 101 SER A C 1
ATOM 824 O O . SER A 1 101 ? -38.008 -26.049 7.776 1.00 33.38 101 SER A O 1
ATOM 826 N N . PRO A 1 102 ? -38.800 -25.008 5.962 1.00 60.16 102 PRO A N 1
ATOM 827 C CA . PRO A 1 102 ? -39.143 -23.876 5.060 1.00 60.16 102 PRO A CA 1
ATOM 828 C C . PRO A 1 102 ? -40.632 -23.399 5.228 1.00 60.16 102 PRO A C 1
ATOM 830 O O . PRO A 1 102 ? -41.350 -23.983 6.024 1.00 60.16 102 PRO A O 1
ATOM 833 N N . GLU A 1 103 ? -41.079 -22.372 4.469 1.00 31.45 103 GLU A N 1
ATOM 834 C CA . GLU A 1 103 ? -42.460 -22.060 3.947 1.00 31.45 103 GLU A CA 1
ATOM 835 C C . GLU A 1 103 ? -42.681 -20.524 3.873 1.00 31.45 103 GLU A C 1
ATOM 837 O O . GLU A 1 103 ? -42.707 -19.840 4.890 1.00 31.45 103 GLU A O 1
ATOM 842 N N . SER A 1 104 ? -42.554 -19.868 2.710 1.00 37.91 104 SER A N 1
ATOM 843 C CA . SER A 1 104 ? -43.511 -19.692 1.587 1.00 37.91 104 SER A CA 1
ATOM 844 C C . SER A 1 104 ? -44.682 -18.726 1.849 1.00 37.91 104 SER A C 1
ATOM 846 O O . SER A 1 104 ? -45.647 -19.129 2.486 1.00 37.91 104 SER A O 1
ATOM 848 N N . VAL A 1 105 ? -44.649 -17.522 1.243 1.00 32.91 105 VAL A N 1
ATOM 849 C CA . VAL A 1 105 ? -45.812 -16.825 0.636 1.00 32.91 105 VAL A CA 1
ATOM 850 C C . VAL A 1 105 ? -45.318 -15.902 -0.506 1.00 32.91 105 VAL A C 1
ATOM 852 O O . VAL A 1 105 ? -44.589 -14.943 -0.263 1.00 32.91 105 VAL A O 1
ATOM 855 N N . ASP A 1 106 ? -45.722 -16.219 -1.739 1.00 35.53 106 ASP A N 1
ATOM 856 C CA . ASP A 1 106 ? -45.609 -15.453 -3.004 1.00 35.53 106 ASP A CA 1
ATOM 857 C C . ASP A 1 106 ? -46.622 -14.270 -3.085 1.00 35.53 106 ASP A C 1
ATOM 859 O O . ASP A 1 106 ? -47.501 -14.169 -2.230 1.00 35.53 106 ASP A O 1
ATOM 863 N N . PRO A 1 107 ? -46.735 -13.495 -4.191 1.00 49.12 107 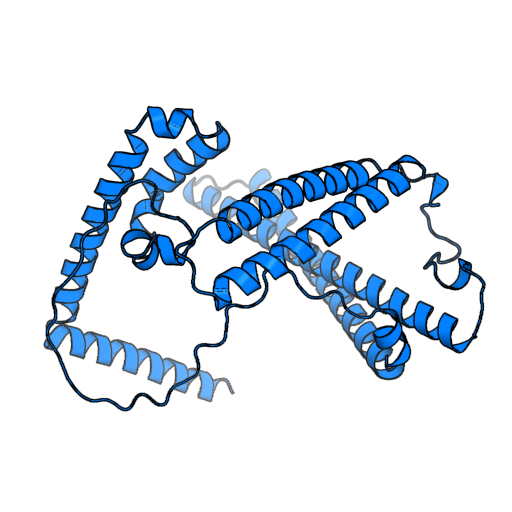PRO A N 1
ATOM 864 C CA . PRO A 1 107 ? -45.716 -12.782 -4.970 1.00 49.12 107 PRO A CA 1
ATOM 865 C C . PRO A 1 107 ? -46.145 -11.312 -5.251 1.00 49.12 107 PRO A C 1
ATOM 867 O O . PRO A 1 107 ? -47.312 -10.936 -5.137 1.00 49.12 107 PRO A O 1
ATOM 870 N N . THR A 1 108 ? -45.246 -10.445 -5.727 1.00 29.02 108 THR A N 1
ATOM 871 C CA . THR A 1 108 ? -45.652 -9.245 -6.497 1.00 29.02 108 THR A CA 1
ATOM 872 C C . THR A 1 108 ? -44.608 -8.971 -7.587 1.00 29.02 108 THR A C 1
ATOM 874 O O . THR A 1 108 ? -43.415 -9.002 -7.287 1.00 29.02 108 THR A O 1
ATOM 877 N N . PRO A 1 109 ? -45.007 -8.779 -8.860 1.00 43.06 109 PRO A N 1
ATOM 878 C CA . PRO A 1 109 ? -44.107 -8.927 -9.996 1.00 43.06 109 PRO A CA 1
ATOM 879 C C . PRO A 1 109 ? -43.372 -7.619 -10.286 1.00 43.06 109 PRO A C 1
ATOM 881 O O . PRO A 1 109 ? -43.987 -6.612 -10.629 1.00 43.06 109 PRO A O 1
ATOM 884 N N . ALA A 1 110 ? -42.045 -7.646 -10.222 1.00 33.00 110 ALA A N 1
ATOM 885 C CA . ALA A 1 110 ? -41.215 -6.599 -10.798 1.00 33.00 110 ALA A CA 1
ATOM 886 C C . ALA A 1 110 ? -39.982 -7.231 -11.449 1.00 33.00 110 ALA A C 1
ATOM 888 O O . ALA A 1 110 ? -38.999 -7.543 -10.788 1.00 33.00 110 ALA A O 1
ATOM 889 N N . GLN A 1 111 ? -40.119 -7.462 -12.757 1.00 39.62 111 GLN A N 1
ATOM 890 C CA . GLN A 1 111 ? -39.068 -7.479 -13.778 1.00 39.62 111 GLN A CA 1
ATOM 891 C C . GLN A 1 111 ? -37.651 -7.781 -13.270 1.00 39.62 111 GLN A C 1
ATOM 893 O O . GLN A 1 111 ? -36.824 -6.887 -13.096 1.00 39.62 111 GLN A O 1
ATOM 898 N N . THR A 1 112 ? -37.344 -9.065 -13.113 1.00 30.94 112 THR A N 1
ATOM 899 C CA . THR A 1 112 ? -35.960 -9.527 -13.051 1.00 30.94 112 THR A CA 1
ATOM 900 C C . THR A 1 112 ? -35.453 -9.620 -14.484 1.00 30.94 112 THR A C 1
ATOM 902 O O . THR A 1 112 ? -35.738 -10.569 -15.208 1.00 30.94 112 THR A O 1
ATOM 905 N N . THR A 1 113 ? -34.723 -8.596 -14.913 1.00 36.72 113 THR A N 1
ATOM 906 C CA . THR A 1 113 ? -33.661 -8.842 -15.889 1.00 36.72 113 THR A CA 1
ATOM 907 C C . THR A 1 113 ? -32.618 -9.619 -15.095 1.00 36.72 113 THR A C 1
ATOM 909 O O . THR A 1 113 ? -32.154 -9.108 -14.075 1.00 36.72 113 THR A O 1
ATOM 912 N N . GLU A 1 114 ? -32.336 -10.864 -15.475 1.00 38.78 114 GLU A N 1
ATOM 913 C CA . GLU A 1 114 ? -31.204 -11.627 -14.948 1.00 38.78 114 GLU A CA 1
ATOM 914 C C . GLU A 1 114 ? -29.927 -10.820 -15.207 1.00 38.78 114 GLU A C 1
ATOM 916 O O . GLU A 1 114 ? -29.308 -10.900 -16.265 1.00 38.78 114 GLU A O 1
ATOM 921 N N . ALA A 1 115 ? -29.540 -9.992 -14.239 1.00 41.91 115 ALA A N 1
ATOM 922 C CA . ALA A 1 115 ? -28.145 -9.681 -14.036 1.00 41.91 115 ALA A CA 1
ATOM 923 C C . ALA A 1 115 ? -27.543 -10.974 -13.493 1.00 41.91 115 ALA A C 1
ATOM 925 O O . ALA A 1 115 ? -27.678 -11.284 -12.310 1.00 41.91 115 ALA A O 1
ATOM 926 N N . GLU A 1 116 ? -26.988 -11.764 -14.408 1.00 43.16 116 GLU A N 1
ATOM 927 C CA . GLU A 1 116 ? -26.056 -12.847 -14.136 1.00 43.16 116 GLU A CA 1
ATOM 928 C C . GLU A 1 116 ? -25.171 -12.413 -12.960 1.00 43.16 116 GLU A C 1
ATOM 930 O O . GLU A 1 116 ? -24.413 -11.446 -13.060 1.00 43.16 116 GLU A O 1
ATOM 935 N N . ALA A 1 117 ? -25.388 -13.027 -11.793 1.00 49.81 117 ALA A N 1
ATOM 936 C CA . ALA A 1 117 ? -24.652 -12.699 -10.586 1.00 49.81 117 ALA A CA 1
ATOM 937 C C . ALA A 1 117 ? -23.182 -12.999 -10.876 1.00 49.81 117 ALA A C 1
ATOM 939 O O . ALA A 1 117 ? -22.786 -14.164 -10.917 1.00 49.81 117 ALA A O 1
ATOM 940 N N . ALA A 1 118 ? -22.409 -11.949 -11.167 1.00 58.81 118 ALA A N 1
ATOM 941 C CA . ALA A 1 118 ? -20.998 -12.061 -11.481 1.00 58.81 118 ALA A CA 1
ATOM 942 C C . ALA A 1 118 ? -20.335 -12.902 -10.389 1.00 58.81 118 ALA A C 1
ATOM 944 O O . ALA A 1 118 ? -20.487 -12.607 -9.199 1.00 58.81 118 ALA A O 1
ATOM 945 N N . ALA A 1 119 ? -19.662 -13.979 -10.800 1.00 62.19 119 ALA A N 1
ATOM 946 C CA . ALA A 1 119 ? -18.953 -14.849 -9.878 1.00 62.19 119 ALA A CA 1
ATOM 947 C C . ALA A 1 119 ? -18.049 -13.994 -8.969 1.00 62.19 119 ALA A C 1
ATOM 949 O O . ALA A 1 119 ? -17.450 -13.026 -9.457 1.00 62.19 119 ALA A O 1
ATOM 950 N N . PRO A 1 120 ? -17.969 -14.304 -7.663 1.00 69.50 120 PRO A N 1
ATOM 951 C CA . PRO A 1 120 ? -17.143 -13.533 -6.749 1.00 69.50 120 PRO A CA 1
ATOM 952 C C . PRO A 1 120 ? -15.700 -13.465 -7.279 1.00 69.50 120 PRO A C 1
ATOM 954 O O . PRO A 1 120 ? -15.199 -14.462 -7.811 1.00 69.50 120 PRO A O 1
ATOM 957 N N . PRO A 1 121 ? -15.045 -12.292 -7.197 1.00 77.06 121 PRO A N 1
ATOM 958 C CA . PRO A 1 121 ? -13.694 -12.127 -7.714 1.00 77.06 121 PRO A CA 1
ATOM 959 C C . PRO A 1 121 ? -12.731 -13.093 -7.015 1.00 77.06 121 PRO A C 1
ATOM 961 O O . PRO A 1 121 ? -12.910 -13.416 -5.839 1.00 77.06 121 PRO A O 1
ATOM 964 N N . ALA A 1 122 ? -11.712 -13.551 -7.748 1.00 83.06 122 ALA A N 1
ATOM 965 C CA . ALA A 1 122 ? -10.639 -14.368 -7.186 1.00 83.06 122 ALA A CA 1
ATOM 966 C C . ALA A 1 122 ? -9.990 -13.659 -5.989 1.00 83.06 122 ALA A C 1
ATOM 968 O O . ALA A 1 122 ? -9.884 -12.430 -5.978 1.00 83.06 122 ALA A O 1
ATOM 969 N N . TYR A 1 123 ? -9.577 -14.437 -4.985 1.00 88.19 123 TYR A N 1
ATOM 970 C CA . TYR A 1 123 ? -8.996 -13.887 -3.759 1.00 88.19 123 TYR A CA 1
ATOM 971 C C . TYR A 1 123 ? -7.637 -13.235 -4.036 1.00 88.19 123 TYR A C 1
ATOM 973 O O . TYR A 1 123 ? -7.357 -12.136 -3.558 1.00 88.19 123 TYR A O 1
ATOM 981 N N . TYR A 1 124 ? -6.820 -13.890 -4.862 1.00 89.69 124 TYR A N 1
ATOM 982 C CA . TYR A 1 124 ? -5.525 -13.374 -5.278 1.00 89.69 124 TYR A CA 1
ATOM 983 C C . TYR A 1 124 ? -5.628 -12.532 -6.550 1.00 89.69 124 TYR A C 1
ATOM 985 O O . TYR A 1 124 ? -6.357 -12.848 -7.493 1.00 89.69 124 TYR A O 1
ATOM 993 N N . VAL A 1 125 ? -4.844 -11.453 -6.583 1.00 87.75 125 VAL A N 1
ATOM 994 C CA . VAL A 1 125 ? -4.665 -10.640 -7.787 1.00 87.75 125 VAL A CA 1
ATOM 995 C C . VAL A 1 125 ? -3.810 -11.438 -8.776 1.00 87.75 125 VAL A C 1
ATOM 997 O O . VAL A 1 125 ? -2.753 -11.939 -8.384 1.00 87.75 125 VAL A O 1
ATOM 1000 N N . PRO A 1 126 ? -4.232 -11.575 -10.047 1.00 84.69 126 PRO A N 1
ATOM 1001 C CA . PRO A 1 126 ? -3.454 -12.307 -11.035 1.00 84.69 126 PRO A CA 1
ATOM 1002 C C . PRO A 1 126 ? -2.085 -11.652 -11.234 1.00 84.69 126 PRO A C 1
ATOM 1004 O O . PRO A 1 126 ? -1.975 -10.429 -11.321 1.00 84.69 126 PRO A O 1
ATOM 1007 N N . VAL A 1 127 ? -1.048 -12.482 -11.335 1.00 87.06 127 VAL A N 1
ATOM 1008 C CA . VAL A 1 127 ? 0.318 -12.020 -11.597 1.00 87.06 127 VAL A CA 1
ATOM 1009 C C . VAL A 1 127 ? 0.374 -11.396 -12.991 1.00 87.06 127 VAL A C 1
ATOM 1011 O O . VAL A 1 127 ? 0.059 -12.045 -13.990 1.00 87.06 127 VAL A O 1
ATOM 1014 N N . GLU A 1 128 ? 0.767 -10.128 -13.059 1.00 88.12 128 GLU A N 1
ATOM 1015 C CA . GLU A 1 128 ? 0.945 -9.419 -14.324 1.00 88.12 128 GLU A CA 1
ATOM 1016 C C . GLU A 1 128 ? 2.169 -9.956 -15.079 1.00 88.12 128 GLU A C 1
ATOM 1018 O O . GLU A 1 128 ? 3.226 -10.201 -14.490 1.00 88.12 128 GLU A O 1
ATOM 1023 N N . ASP A 1 129 ? 2.058 -10.098 -16.405 1.00 90.94 129 ASP A N 1
ATOM 1024 C CA . ASP A 1 129 ? 3.214 -10.407 -17.250 1.00 90.94 129 ASP A CA 1
ATOM 1025 C C . ASP A 1 129 ? 4.114 -9.172 -17.352 1.00 90.94 129 ASP A C 1
ATOM 1027 O O . ASP A 1 129 ? 3.982 -8.328 -18.244 1.00 90.94 129 ASP A O 1
ATOM 1031 N N . TYR A 1 130 ? 5.052 -9.090 -16.412 1.00 89.12 130 TYR A N 1
ATOM 1032 C CA . TYR A 1 130 ? 6.007 -7.999 -16.295 1.00 89.12 130 TYR A CA 1
ATOM 1033 C C . TYR A 1 130 ? 6.735 -7.700 -17.614 1.00 89.12 130 TYR A C 1
ATOM 1035 O O . TYR A 1 130 ? 6.930 -6.541 -17.983 1.00 89.12 130 TYR A O 1
ATOM 1043 N N . ILE A 1 131 ? 7.121 -8.743 -18.355 1.00 89.75 131 ILE A N 1
ATOM 1044 C CA . ILE A 1 131 ? 7.892 -8.607 -19.594 1.00 89.75 131 ILE A CA 1
ATOM 1045 C C . ILE A 1 131 ? 7.035 -7.949 -20.669 1.00 89.75 131 ILE A C 1
ATOM 1047 O O . ILE A 1 131 ? 7.513 -7.070 -21.393 1.00 89.75 131 ILE A O 1
ATOM 1051 N N . LYS A 1 132 ? 5.773 -8.369 -20.780 1.00 93.25 132 LYS A N 1
ATOM 1052 C CA . LYS A 1 132 ? 4.823 -7.759 -21.706 1.00 93.25 132 LYS A CA 1
ATOM 1053 C C . LYS A 1 132 ? 4.577 -6.294 -21.348 1.00 93.25 132 LYS A C 1
ATOM 1055 O O . LYS A 1 132 ? 4.714 -5.443 -22.225 1.00 93.25 132 LYS A O 1
ATOM 1060 N N . THR A 1 133 ? 4.340 -5.993 -20.070 1.00 91.69 133 THR A N 1
ATOM 1061 C CA . THR A 1 133 ? 4.131 -4.621 -19.582 1.00 91.69 133 THR A CA 1
ATOM 1062 C C . THR A 1 133 ? 5.314 -3.713 -19.916 1.00 91.69 133 THR A C 1
ATOM 1064 O O . THR A 1 133 ? 5.124 -2.631 -20.466 1.00 91.69 133 THR A O 1
ATOM 1067 N N . VAL A 1 134 ? 6.553 -4.157 -19.670 1.00 92.00 134 VAL A N 1
ATOM 1068 C CA . VAL A 1 134 ? 7.752 -3.376 -20.021 1.00 92.00 134 VAL A CA 1
ATOM 1069 C C . VAL A 1 134 ? 7.859 -3.174 -21.534 1.00 92.00 134 VAL A C 1
ATOM 1071 O O . VAL A 1 134 ? 8.200 -2.085 -21.984 1.00 92.00 134 VAL A O 1
ATOM 1074 N N . LYS A 1 135 ? 7.553 -4.185 -22.354 1.00 92.00 135 LYS A N 1
ATOM 1075 C CA . LYS A 1 135 ? 7.616 -4.054 -23.819 1.00 92.00 135 LYS A CA 1
ATOM 1076 C C . LYS A 1 135 ? 6.579 -3.083 -24.373 1.00 92.00 135 LYS A C 1
ATOM 1078 O O . LYS A 1 135 ? 6.912 -2.326 -25.281 1.00 92.00 135 LYS A O 1
ATOM 1083 N N . GLU A 1 136 ? 5.371 -3.077 -23.825 1.00 94.25 136 GLU A N 1
ATOM 1084 C CA . GLU A 1 136 ? 4.257 -2.230 -24.273 1.00 94.25 136 GLU A CA 1
ATOM 1085 C C . GLU A 1 136 ? 4.286 -0.819 -23.666 1.00 94.25 136 GLU A C 1
ATOM 1087 O O . GLU A 1 136 ? 3.569 0.061 -24.133 1.00 94.25 136 GLU A O 1
ATOM 1092 N N . LEU A 1 137 ? 5.150 -0.576 -22.675 1.00 94.88 137 LEU A N 1
ATOM 1093 C CA . LEU A 1 137 ? 5.271 0.711 -21.997 1.00 94.88 137 LEU A CA 1
ATOM 1094 C C . LEU A 1 137 ? 5.594 1.861 -22.968 1.00 94.88 137 LEU A C 1
ATOM 1096 O O . LEU A 1 137 ? 6.610 1.813 -23.675 1.00 94.88 137 LEU A O 1
ATOM 1100 N N . ASP A 1 138 ? 4.776 2.917 -22.925 1.00 96.00 138 ASP A N 1
ATOM 1101 C CA . ASP A 1 138 ? 5.055 4.204 -23.564 1.00 96.00 138 ASP A CA 1
ATOM 1102 C C . ASP A 1 138 ? 5.995 5.041 -22.681 1.00 96.00 138 ASP A C 1
ATOM 1104 O O . ASP A 1 138 ? 5.665 5.464 -21.569 1.00 96.00 138 ASP A O 1
ATOM 1108 N N . VAL A 1 139 ? 7.197 5.283 -23.201 1.00 95.25 139 VAL A N 1
ATOM 1109 C CA . VAL A 1 139 ? 8.253 6.046 -22.528 1.00 95.25 139 VAL A CA 1
ATOM 1110 C C . VAL A 1 139 ? 7.848 7.504 -22.321 1.00 95.25 139 VAL A C 1
ATOM 1112 O O . VAL A 1 139 ? 8.217 8.100 -21.307 1.00 95.25 139 VAL A O 1
ATOM 1115 N N . ASN A 1 140 ? 7.106 8.102 -23.254 1.00 96.44 140 ASN A N 1
ATOM 1116 C CA . ASN A 1 140 ? 6.704 9.500 -23.143 1.00 96.44 140 ASN A CA 1
ATOM 1117 C C . ASN A 1 140 ? 5.657 9.663 -22.050 1.00 96.44 140 ASN A C 1
ATOM 1119 O O . ASN A 1 140 ? 5.839 10.510 -21.176 1.00 96.44 140 ASN A O 1
ATOM 1123 N N . ASP A 1 141 ? 4.615 8.834 -22.061 1.00 96.19 141 ASP A N 1
ATOM 1124 C CA . ASP A 1 141 ? 3.564 8.861 -21.042 1.00 96.19 141 ASP A CA 1
ATOM 1125 C C . ASP A 1 141 ? 4.143 8.632 -19.637 1.00 96.19 141 ASP A C 1
ATOM 1127 O O . ASP A 1 141 ? 3.949 9.439 -18.728 1.00 96.19 141 ASP A O 1
ATOM 1131 N N . MET A 1 142 ? 5.002 7.619 -19.478 1.00 95.19 142 MET A N 1
ATOM 1132 C CA . MET A 1 142 ? 5.646 7.340 -18.193 1.00 95.19 142 MET A CA 1
ATOM 1133 C C . MET A 1 142 ? 6.580 8.475 -17.732 1.00 95.19 142 MET A C 1
ATOM 1135 O O . MET A 1 142 ? 6.685 8.753 -16.535 1.00 95.19 142 MET A O 1
ATOM 1139 N N . ASN A 1 143 ? 7.241 9.187 -18.653 1.00 95.19 143 ASN A N 1
ATOM 1140 C CA . ASN A 1 143 ? 8.021 10.379 -18.304 1.00 95.19 143 ASN A CA 1
ATOM 1141 C C . ASN A 1 143 ? 7.138 11.549 -17.849 1.00 95.19 143 ASN A C 1
ATOM 1143 O O . ASN A 1 143 ? 7.521 12.226 -16.892 1.00 95.19 143 ASN A O 1
ATOM 1147 N N . HIS A 1 144 ? 5.976 11.764 -18.478 1.00 96.06 144 HIS A N 1
ATOM 1148 C CA . HIS A 1 144 ? 5.001 12.769 -18.035 1.00 96.06 144 HIS A CA 1
ATOM 1149 C C . HIS A 1 144 ? 4.453 12.413 -16.648 1.00 96.06 144 HIS A C 1
ATOM 1151 O O . HIS A 1 144 ? 4.498 13.232 -15.728 1.00 96.06 144 HIS A O 1
ATOM 1157 N N . HIS A 1 145 ? 4.064 11.152 -16.448 1.00 95.38 145 HIS A N 1
ATOM 1158 C CA . HIS A 1 145 ? 3.638 10.651 -15.145 1.00 95.38 145 HIS A CA 1
ATOM 1159 C C . HIS A 1 145 ? 4.715 10.868 -14.072 1.00 95.38 145 HIS A C 1
ATOM 1161 O O . HIS A 1 145 ? 4.440 11.348 -12.970 1.00 95.38 145 HIS A O 1
ATOM 1167 N N . ARG A 1 146 ? 5.982 10.593 -14.402 1.00 94.62 146 ARG A N 1
ATOM 1168 C CA . ARG A 1 146 ? 7.115 10.846 -13.507 1.00 94.62 146 ARG A CA 1
ATOM 1169 C C . ARG A 1 146 ? 7.264 12.331 -13.171 1.00 94.62 146 ARG A C 1
ATOM 1171 O O . ARG A 1 146 ? 7.528 12.650 -12.012 1.00 94.62 146 ARG A O 1
ATOM 1178 N N . THR A 1 147 ? 7.124 13.241 -14.138 1.00 97.31 147 THR A N 1
ATOM 1179 C CA . THR A 1 147 ? 7.195 14.687 -13.863 1.00 97.31 147 THR A CA 1
ATOM 1180 C C . THR A 1 147 ? 6.059 15.156 -12.960 1.00 97.31 147 THR A C 1
ATOM 1182 O O . THR A 1 147 ? 6.312 15.928 -12.032 1.00 97.31 147 THR A O 1
ATOM 1185 N N . ASP A 1 148 ? 4.852 14.620 -13.144 1.00 97.38 148 ASP A N 1
ATOM 1186 C CA . ASP A 1 148 ? 3.698 14.926 -12.297 1.00 97.38 148 ASP A CA 1
ATOM 1187 C C . ASP A 1 148 ? 3.914 14.444 -10.860 1.00 97.38 148 ASP A C 1
ATOM 1189 O O . ASP A 1 148 ? 3.663 15.179 -9.902 1.00 97.38 148 ASP A O 1
ATOM 1193 N N . LEU A 1 149 ? 4.460 13.236 -10.690 1.00 96.94 149 LEU A N 1
ATOM 1194 C CA . LEU A 1 149 ? 4.822 12.709 -9.376 1.00 96.94 149 LEU A CA 1
ATOM 1195 C C . LEU A 1 149 ? 5.913 13.551 -8.693 1.00 96.94 149 LEU A C 1
ATOM 1197 O O . LEU A 1 149 ? 5.832 13.779 -7.488 1.00 96.94 149 LEU A O 1
ATOM 1201 N N . ILE A 1 150 ? 6.911 14.052 -9.431 1.00 97.19 150 ILE A N 1
ATOM 1202 C CA . ILE A 1 150 ? 7.944 14.949 -8.878 1.00 97.19 150 ILE A CA 1
ATOM 1203 C C . ILE A 1 150 ? 7.317 16.262 -8.396 1.00 97.19 150 ILE A C 1
ATOM 1205 O O . ILE A 1 150 ? 7.625 16.721 -7.292 1.00 97.19 150 ILE A O 1
ATOM 1209 N N . ALA A 1 151 ? 6.424 16.854 -9.193 1.00 97.75 151 ALA A N 1
ATOM 1210 C CA . ALA A 1 151 ? 5.716 18.074 -8.818 1.00 97.75 151 ALA A CA 1
ATOM 1211 C C . ALA A 1 151 ? 4.817 17.849 -7.588 1.00 97.75 151 ALA A C 1
ATOM 1213 O O . ALA A 1 151 ? 4.864 18.634 -6.638 1.00 97.75 151 ALA A O 1
ATOM 1214 N N . SER A 1 152 ? 4.063 16.744 -7.567 1.00 97.12 152 SER A N 1
ATOM 1215 C CA . SER A 1 152 ? 3.240 16.325 -6.425 1.00 97.12 152 SER A CA 1
ATOM 1216 C C . SER A 1 152 ? 4.083 16.158 -5.160 1.00 97.12 152 SER A C 1
ATOM 1218 O O . SER A 1 152 ? 3.783 16.754 -4.126 1.00 97.12 152 SER A O 1
ATOM 1220 N N . ARG A 1 153 ? 5.206 15.434 -5.253 1.00 97.38 153 ARG A N 1
ATOM 1221 C CA . ARG A 1 153 ? 6.141 15.237 -4.142 1.00 97.38 153 ARG A CA 1
ATOM 1222 C C . ARG A 1 153 ? 6.641 16.564 -3.579 1.00 97.38 153 ARG A C 1
ATOM 1224 O O . ARG A 1 153 ? 6.671 16.739 -2.364 1.00 97.38 153 ARG A O 1
ATOM 1231 N N . HIS A 1 154 ? 7.043 17.495 -4.446 1.00 98.12 154 HIS A N 1
ATOM 1232 C CA . HIS A 1 154 ? 7.528 18.804 -4.010 1.00 98.12 154 HIS A CA 1
ATOM 1233 C C . HIS A 1 154 ? 6.450 19.578 -3.246 1.00 98.12 154 HIS A C 1
ATOM 1235 O O . HIS A 1 154 ? 6.727 20.120 -2.178 1.00 98.12 154 HIS A O 1
ATOM 1241 N N . ARG A 1 155 ? 5.210 19.560 -3.743 1.00 97.94 155 ARG A N 1
ATOM 1242 C CA . ARG A 1 155 ? 4.068 20.166 -3.057 1.00 97.94 155 ARG A CA 1
ATOM 1243 C C . ARG A 1 155 ? 3.800 19.518 -1.694 1.00 97.94 155 ARG A C 1
ATOM 1245 O O . ARG A 1 155 ? 3.648 20.233 -0.710 1.00 97.94 155 ARG A O 1
ATOM 1252 N N . LEU A 1 156 ? 3.773 18.187 -1.618 1.00 97.62 156 LEU A N 1
ATOM 1253 C CA . LEU A 1 156 ? 3.535 17.473 -0.359 1.00 97.62 156 LEU A CA 1
ATOM 1254 C C . LEU A 1 156 ? 4.615 17.774 0.687 1.00 97.62 156 LEU A C 1
ATOM 1256 O O . LEU A 1 156 ? 4.298 17.922 1.864 1.00 97.62 156 LEU A O 1
ATOM 1260 N N . LEU A 1 157 ? 5.878 17.912 0.271 1.00 98.00 157 LEU A N 1
ATOM 1261 C CA . LEU A 1 157 ? 6.969 18.303 1.169 1.00 98.00 157 LEU A CA 1
ATOM 1262 C C . LEU A 1 157 ? 6.775 19.715 1.729 1.00 98.00 157 LEU A C 1
ATOM 1264 O O . LEU A 1 157 ? 6.920 19.906 2.933 1.00 98.00 157 LEU A O 1
ATOM 1268 N N . GLN A 1 158 ? 6.381 20.680 0.892 1.00 98.12 158 GLN A N 1
ATOM 1269 C CA . GLN A 1 158 ? 6.053 22.033 1.355 1.00 98.12 158 GLN A CA 1
ATOM 1270 C C . GLN A 1 158 ? 4.894 22.018 2.366 1.00 98.12 158 GLN A C 1
ATOM 1272 O O . GLN A 1 158 ? 4.957 22.680 3.404 1.00 98.12 158 GLN A O 1
ATOM 1277 N N . GLU A 1 159 ? 3.844 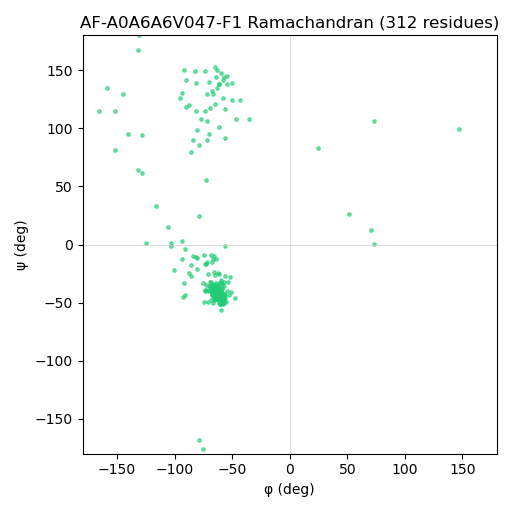21.235 2.096 1.00 97.62 159 GLU A N 1
ATOM 1278 C CA . GLU A 1 159 ? 2.712 21.070 3.016 1.00 97.62 159 GLU A CA 1
ATOM 1279 C C . GLU A 1 159 ? 3.148 20.403 4.337 1.00 97.62 159 GLU A C 1
ATOM 1281 O O . GLU A 1 159 ? 2.735 20.836 5.416 1.00 97.62 159 GLU A O 1
ATOM 1286 N N . ALA A 1 160 ? 4.027 19.397 4.284 1.00 97.94 160 ALA A N 1
ATOM 1287 C CA . ALA A 1 160 ? 4.570 18.730 5.466 1.00 97.94 160 ALA A CA 1
ATOM 1288 C C . ALA A 1 160 ? 5.424 19.672 6.329 1.00 97.94 160 ALA A C 1
ATOM 1290 O O . ALA A 1 160 ? 5.266 19.681 7.551 1.00 97.94 160 ALA A O 1
ATOM 1291 N N . GLU A 1 161 ? 6.291 20.484 5.718 1.00 97.69 161 GLU A N 1
ATOM 1292 C CA . GLU A 1 161 ? 7.096 21.494 6.418 1.00 97.69 161 GLU A CA 1
ATOM 1293 C C . GLU A 1 161 ? 6.207 22.525 7.118 1.00 97.69 161 GLU A C 1
ATOM 1295 O O . GLU A 1 161 ? 6.411 22.831 8.297 1.00 97.69 161 GLU A O 1
ATOM 1300 N N . TYR A 1 162 ? 5.167 23.003 6.429 1.00 97.94 162 TYR A N 1
ATOM 1301 C CA . TYR A 1 162 ? 4.206 23.944 6.995 1.00 97.94 162 TYR A CA 1
ATOM 1302 C C . TYR A 1 162 ? 3.446 23.355 8.193 1.00 97.94 162 TYR A C 1
ATOM 1304 O O . TYR A 1 162 ? 3.361 23.981 9.254 1.00 97.94 162 TYR A O 1
ATOM 1312 N N . LEU A 1 163 ? 2.941 22.123 8.066 1.00 97.31 163 LEU A N 1
ATOM 1313 C CA . LEU A 1 163 ? 2.275 21.417 9.165 1.00 97.31 163 LEU A CA 1
ATOM 1314 C C . LEU A 1 163 ? 3.227 21.142 10.333 1.00 97.31 163 LEU A C 1
ATOM 1316 O O . LEU A 1 163 ? 2.823 21.258 11.490 1.00 97.31 163 LEU A O 1
ATOM 1320 N N . GLY A 1 164 ? 4.488 20.807 10.049 1.00 97.12 164 GLY A N 1
ATOM 1321 C CA . GLY A 1 164 ? 5.527 20.614 11.057 1.00 97.12 164 GLY A CA 1
ATOM 1322 C C . GLY A 1 164 ? 5.808 21.895 11.844 1.00 97.12 164 GLY A C 1
ATOM 1323 O O . GLY A 1 164 ? 5.870 21.862 13.075 1.00 97.12 164 GLY A O 1
ATOM 1324 N N . TYR A 1 165 ? 5.897 23.034 11.153 1.00 97.69 165 TYR A N 1
ATOM 1325 C CA . TYR A 1 165 ? 6.027 24.348 11.783 1.00 97.69 165 TYR A CA 1
ATOM 1326 C C . TYR A 1 165 ? 4.847 24.647 12.723 1.00 97.69 165 TYR A C 1
ATOM 1328 O O . TYR A 1 165 ? 5.068 24.959 13.895 1.00 97.69 165 TYR A O 1
ATOM 1336 N N . TRP A 1 166 ? 3.601 24.468 12.267 1.00 97.19 166 TRP A N 1
ATOM 1337 C CA . TRP A 1 166 ? 2.408 24.673 13.105 1.00 97.19 166 TRP A CA 1
ATOM 1338 C C . TRP A 1 166 ? 2.339 23.718 14.294 1.00 97.19 166 TRP A C 1
ATOM 1340 O O . TRP A 1 166 ? 2.045 24.142 15.410 1.00 97.19 166 TRP A O 1
ATOM 1350 N N . LEU A 1 167 ? 2.642 22.436 14.087 1.00 96.81 167 LEU A N 1
ATOM 1351 C CA . LEU A 1 167 ? 2.670 21.450 15.164 1.00 96.81 167 LEU A CA 1
ATOM 1352 C C . LEU A 1 167 ? 3.670 21.850 16.257 1.00 96.81 167 LEU A C 1
ATOM 1354 O O . LEU A 1 167 ? 3.350 21.774 17.444 1.00 96.81 167 LEU A O 1
ATOM 1358 N N . ASN A 1 168 ? 4.866 22.290 15.865 1.00 95.75 168 ASN A N 1
ATOM 1359 C CA . ASN A 1 168 ? 5.886 22.746 16.805 1.00 95.75 168 ASN A CA 1
ATOM 1360 C C . ASN A 1 168 ? 5.470 24.038 17.512 1.00 95.75 168 ASN A C 1
ATOM 1362 O O . ASN A 1 168 ? 5.706 24.166 18.710 1.00 95.75 168 ASN A O 1
ATOM 1366 N N . GLN A 1 169 ? 4.799 24.956 16.814 1.00 95.25 169 GLN A N 1
ATOM 1367 C CA . GLN A 1 169 ? 4.271 26.179 17.411 1.00 95.25 169 GLN A CA 1
ATOM 1368 C C . GLN A 1 169 ? 3.196 25.890 18.470 1.00 95.25 169 GLN A C 1
ATOM 1370 O O . GLN A 1 169 ? 3.254 26.454 19.561 1.00 95.25 169 GLN A O 1
ATOM 1375 N N . GLU A 1 170 ? 2.239 25.000 18.192 1.00 92.44 170 GLU A N 1
ATOM 1376 C CA . GLU A 1 170 ? 1.197 24.640 19.166 1.00 92.44 170 GLU A CA 1
ATOM 1377 C C . GLU A 1 170 ? 1.778 23.884 20.369 1.00 92.44 170 GLU A C 1
ATOM 1379 O O . GLU A 1 170 ? 1.403 24.151 21.508 1.00 92.44 170 GLU A O 1
ATOM 1384 N N . ARG A 1 171 ? 2.766 23.005 20.153 1.00 92.56 171 ARG A N 1
ATOM 1385 C CA . ARG A 1 171 ? 3.502 22.361 21.255 1.00 92.56 171 ARG A CA 1
ATOM 1386 C C . ARG A 1 171 ? 4.284 23.369 22.089 1.00 92.56 171 ARG A C 1
ATOM 1388 O O . ARG A 1 171 ? 4.260 23.293 23.314 1.00 92.56 171 ARG A O 1
ATOM 1395 N N . PHE A 1 172 ? 4.944 24.325 21.442 1.00 93.56 172 PHE A N 1
ATOM 1396 C CA . PHE A 1 172 ? 5.662 25.391 22.130 1.00 93.56 172 PHE A CA 1
ATOM 1397 C C . PHE A 1 172 ? 4.716 26.214 23.010 1.00 93.56 172 PHE A C 1
ATOM 1399 O O . PHE A 1 172 ? 5.037 26.451 24.171 1.00 93.56 172 PHE A O 1
ATOM 1406 N N . ARG A 1 173 ? 3.536 26.587 22.496 1.00 89.44 173 ARG A N 1
ATOM 1407 C CA . ARG A 1 173 ? 2.493 27.272 23.279 1.00 89.44 173 ARG A CA 1
ATOM 1408 C C . ARG A 1 173 ? 2.019 26.424 24.453 1.00 89.44 173 ARG A C 1
ATOM 1410 O O . ARG A 1 173 ? 1.987 26.922 25.566 1.00 89.44 173 ARG A O 1
ATOM 1417 N N . SER A 1 174 ? 1.743 25.136 24.222 1.00 88.38 174 SER A N 1
ATOM 1418 C CA . SER A 1 174 ? 1.302 24.213 25.280 1.00 88.38 174 SER A CA 1
ATOM 1419 C C . SER A 1 174 ? 2.282 24.114 26.448 1.00 88.38 174 SER A C 1
ATOM 1421 O O . SER A 1 174 ? 1.867 23.888 27.579 1.00 88.38 174 SER A O 1
ATOM 1423 N N . PHE A 1 175 ? 3.579 24.253 26.162 1.00 90.50 175 PHE A N 1
ATOM 1424 C CA . PHE A 1 175 ? 4.639 24.072 27.142 1.00 90.50 175 PHE A CA 1
ATOM 1425 C C . PHE A 1 175 ? 5.010 25.374 27.856 1.00 90.50 175 PHE A C 1
ATOM 1427 O O . PHE A 1 175 ? 5.215 25.359 29.065 1.00 90.50 175 PHE A O 1
ATOM 1434 N N . ASN A 1 176 ? 5.118 26.483 27.118 1.00 91.69 176 ASN A N 1
ATOM 1435 C CA . ASN A 1 176 ? 5.611 27.747 27.672 1.00 91.69 176 ASN A CA 1
ATOM 1436 C C . ASN A 1 176 ? 4.497 28.653 28.203 1.00 91.69 176 ASN A C 1
ATOM 1438 O O . ASN A 1 176 ? 4.719 29.330 29.198 1.00 91.69 176 ASN A O 1
ATOM 1442 N N . ASP A 1 177 ? 3.314 28.627 27.584 1.00 90.75 177 ASP A N 1
ATOM 1443 C CA . ASP A 1 177 ? 2.161 29.446 27.972 1.00 90.75 177 ASP A CA 1
ATOM 1444 C C . ASP A 1 177 ? 0.912 28.554 28.137 1.00 90.75 177 ASP A C 1
ATOM 1446 O O . ASP A 1 177 ? -0.058 28.694 27.380 1.00 90.75 177 ASP A O 1
ATOM 1450 N N . PRO A 1 178 ? 0.924 27.579 29.072 1.00 89.25 178 PRO A N 1
ATOM 1451 C CA . PRO A 1 178 ? -0.221 26.703 29.270 1.00 89.25 178 PRO A CA 1
ATOM 1452 C C . PRO A 1 178 ? -1.438 27.520 29.738 1.00 89.25 178 PRO A C 1
ATOM 1454 O O . PRO A 1 178 ? -1.310 28.355 30.638 1.00 89.25 178 PRO A O 1
ATOM 1457 N N . PRO A 1 179 ? -2.631 27.290 29.162 1.00 90.12 179 PRO A N 1
ATOM 1458 C CA . PRO A 1 179 ? -3.858 27.877 29.680 1.00 90.12 179 PRO A CA 1
ATOM 1459 C C . PRO A 1 179 ? -4.077 27.469 31.141 1.00 90.12 179 PRO A C 1
ATOM 1461 O O . PRO A 1 179 ? -3.840 26.321 31.507 1.00 90.12 179 PRO A O 1
ATOM 1464 N N . ASN A 1 180 ? -4.582 28.394 31.961 1.00 89.75 180 ASN A N 1
ATOM 1465 C CA . ASN A 1 180 ? -4.993 28.085 33.339 1.00 89.75 180 ASN A CA 1
ATOM 1466 C C . ASN A 1 180 ? -6.300 27.274 33.401 1.00 89.75 180 ASN A C 1
ATOM 1468 O O . ASN A 1 180 ? -6.626 26.725 34.448 1.00 89.75 180 ASN A O 1
ATOM 1472 N N . ASP A 1 181 ? -7.060 27.258 32.305 1.00 94.94 181 ASP A N 1
ATOM 1473 C CA . ASP A 1 181 ? -8.320 26.535 32.166 1.00 94.94 181 ASP A CA 1
ATOM 1474 C C . ASP A 1 181 ? -8.075 25.149 31.549 1.00 94.94 181 ASP A C 1
ATOM 1476 O O . ASP A 1 181 ? -7.398 25.032 30.521 1.00 94.94 181 ASP A O 1
ATOM 1480 N N . GLU A 1 182 ? -8.622 24.107 32.178 1.00 92.69 182 GLU A N 1
ATOM 1481 C CA . GLU A 1 182 ? -8.455 22.715 31.746 1.00 92.69 182 GLU A CA 1
ATOM 1482 C C . GLU A 1 182 ? -9.095 22.469 30.377 1.00 92.69 182 GLU A C 1
ATOM 1484 O O . GLU A 1 182 ? -8.499 21.784 29.542 1.00 92.69 182 GLU A O 1
ATOM 1489 N N . ASP A 1 183 ? -10.250 23.083 30.103 1.00 94.25 183 ASP A N 1
ATOM 1490 C CA . ASP A 1 183 ? -10.946 22.929 28.822 1.00 94.25 183 ASP A CA 1
ATOM 1491 C C . ASP A 1 183 ? -10.120 23.541 27.677 1.00 94.25 183 ASP A C 1
ATOM 1493 O O . ASP A 1 183 ? -9.895 22.911 26.640 1.00 94.25 183 ASP A O 1
ATOM 1497 N N . ALA A 1 184 ? -9.561 24.736 27.894 1.00 90.88 184 ALA A N 1
ATOM 1498 C CA . ALA A 1 184 ? -8.686 25.394 26.925 1.00 90.88 184 ALA A CA 1
ATOM 1499 C C . ALA A 1 184 ? -7.376 24.620 26.689 1.00 90.88 184 ALA A C 1
ATOM 1501 O O . ALA A 1 184 ? -6.865 24.573 25.563 1.00 90.88 184 ALA A O 1
ATOM 1502 N N . LEU A 1 185 ? -6.822 23.996 27.735 1.00 89.69 185 LEU A N 1
ATOM 1503 C CA . LEU A 1 185 ? -5.656 23.124 27.614 1.00 89.69 185 LEU A CA 1
ATOM 1504 C C . LEU A 1 185 ? -5.990 21.870 26.791 1.00 89.69 185 LEU A C 1
ATOM 1506 O O . LEU A 1 185 ? -5.214 21.494 25.906 1.00 89.69 185 LEU A O 1
ATOM 1510 N N . GLN A 1 186 ? -7.147 21.254 27.035 1.00 92.00 186 GLN A N 1
ATOM 1511 C CA . GLN A 1 186 ? -7.617 20.077 26.306 1.00 92.00 186 GLN A CA 1
ATOM 1512 C C . GLN A 1 186 ? -7.858 20.379 24.820 1.00 92.00 186 GLN A C 1
ATOM 1514 O O . GLN A 1 186 ? -7.464 19.587 23.955 1.00 92.00 186 GLN A O 1
ATOM 1519 N N . ASP A 1 187 ? -8.439 21.534 24.497 1.00 91.56 187 ASP A N 1
ATOM 1520 C CA . ASP A 1 187 ? -8.625 21.991 23.117 1.00 91.56 187 ASP A CA 1
ATOM 1521 C C . ASP A 1 187 ? -7.285 22.169 22.395 1.00 91.56 187 ASP A C 1
ATOM 1523 O O . ASP A 1 187 ? -7.106 21.718 21.256 1.00 91.56 187 ASP A O 1
ATOM 1527 N N . LEU A 1 188 ? -6.302 22.767 23.069 1.00 90.88 188 LEU A N 1
ATOM 1528 C CA . LEU A 1 188 ? -4.970 22.980 22.514 1.00 90.88 188 LEU A CA 1
ATOM 1529 C C . LEU A 1 188 ? -4.217 21.655 22.292 1.00 90.88 188 LEU A C 1
ATOM 1531 O O . LEU A 1 188 ? -3.605 21.452 21.237 1.00 90.88 188 LEU A O 1
ATOM 1535 N N . GLN A 1 189 ? -4.321 20.709 23.230 1.00 90.75 189 GLN A N 1
ATOM 1536 C CA . GLN A 1 189 ? -3.783 19.354 23.069 1.00 90.75 189 GLN A CA 1
ATOM 1537 C C . GLN A 1 189 ? -4.467 18.599 21.923 1.00 90.75 189 GLN A C 1
ATOM 1539 O O . GLN A 1 189 ? -3.793 17.959 21.110 1.00 90.75 189 GLN A O 1
ATOM 1544 N N . THR A 1 190 ? -5.791 18.715 21.809 1.00 92.88 190 THR A N 1
ATOM 1545 C CA . THR A 1 190 ? -6.574 18.104 20.728 1.00 92.88 190 THR A CA 1
ATOM 1546 C C . THR A 1 190 ? -6.155 18.667 19.374 1.00 92.88 190 THR A C 1
ATOM 1548 O O . THR A 1 190 ? -5.904 17.908 18.434 1.00 92.88 190 THR A O 1
ATOM 1551 N N . LYS A 1 191 ? -5.969 19.988 19.273 1.00 93.75 191 LYS A N 1
ATOM 1552 C CA . LYS A 1 191 ? -5.460 20.648 18.066 1.00 93.75 191 LYS A CA 1
ATOM 1553 C C . LYS A 1 191 ? -4.068 20.142 17.682 1.00 93.75 191 LYS A C 1
ATOM 1555 O O . LYS A 1 191 ? -3.848 19.776 16.526 1.00 93.75 191 LYS A O 1
ATOM 1560 N N . ALA A 1 192 ? -3.138 20.063 18.636 1.00 93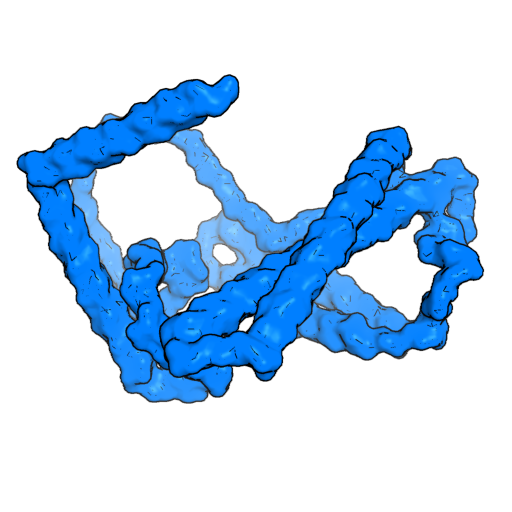.88 192 ALA A N 1
ATOM 1561 C CA . ALA A 1 192 ? -1.797 19.531 18.392 1.00 93.88 192 ALA A CA 1
ATOM 1562 C C . ALA A 1 192 ? -1.832 18.050 17.964 1.00 93.88 192 ALA A C 1
ATOM 1564 O O . ALA A 1 192 ? -1.075 17.630 17.084 1.00 93.88 192 ALA A O 1
ATOM 1565 N N . HIS A 1 193 ? -2.734 17.253 18.540 1.00 94.69 193 HIS A N 1
ATOM 1566 C CA . HIS A 1 193 ? -2.932 15.859 18.153 1.00 94.69 193 HIS A CA 1
ATOM 1567 C C . HIS A 1 193 ? -3.467 15.726 16.719 1.00 94.69 193 HIS A C 1
ATOM 1569 O O . HIS A 1 193 ? -2.928 14.944 15.934 1.00 94.69 193 HIS A O 1
ATOM 1575 N N . LEU A 1 194 ? -4.465 16.529 16.341 1.00 96.62 194 LEU A N 1
ATOM 1576 C CA . LEU A 1 194 ? -4.998 16.558 14.977 1.00 96.62 194 LEU A CA 1
ATOM 1577 C C . LEU A 1 194 ? -3.931 16.980 13.959 1.00 96.62 194 LEU A C 1
ATOM 1579 O O . LEU A 1 194 ? -3.783 16.324 12.927 1.00 96.62 194 LEU A O 1
ATOM 1583 N N . LEU A 1 195 ? -3.128 18.004 14.269 1.00 96.38 195 LEU A N 1
ATOM 1584 C CA . LEU A 1 195 ? -1.997 18.415 13.427 1.00 96.38 195 LEU A CA 1
ATOM 1585 C C . LEU A 1 195 ? -0.973 17.288 13.254 1.00 96.38 195 LEU A C 1
ATOM 1587 O O . LEU A 1 195 ? -0.488 17.063 12.147 1.00 96.38 195 LEU A O 1
ATOM 1591 N N . ARG A 1 196 ? -0.688 16.523 14.315 1.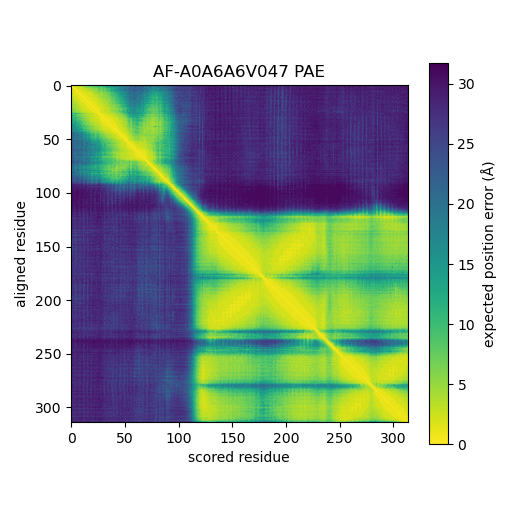00 96.75 196 ARG A N 1
ATOM 1592 C CA . ARG A 1 196 ? 0.184 15.343 14.232 1.00 96.75 196 ARG A CA 1
ATOM 1593 C C . ARG A 1 196 ? -0.396 14.267 13.313 1.00 96.75 196 ARG A C 1
ATOM 1595 O O . ARG A 1 196 ? 0.353 13.699 12.522 1.00 96.75 196 ARG A O 1
ATOM 1602 N N . ILE A 1 197 ? -1.696 13.977 13.399 1.00 97.44 197 ILE A N 1
ATOM 1603 C CA . ILE A 1 197 ? -2.352 13.004 12.509 1.00 97.44 197 ILE A CA 1
ATOM 1604 C C . ILE A 1 197 ? -2.236 13.457 11.051 1.00 97.44 197 ILE A C 1
ATOM 1606 O O . ILE A 1 197 ? -1.863 12.654 10.196 1.00 97.44 197 ILE A O 1
ATOM 1610 N N . LEU A 1 198 ? -2.525 14.731 10.766 1.00 97.31 198 LEU A N 1
ATOM 1611 C CA . LEU A 1 198 ? -2.397 15.293 9.420 1.00 97.31 198 LEU A CA 1
ATOM 1612 C C . LEU A 1 198 ? -0.958 15.190 8.910 1.00 97.31 198 LEU A C 1
ATOM 1614 O O . LEU A 1 198 ? -0.740 14.688 7.812 1.00 97.31 198 LEU A O 1
ATOM 1618 N N . PHE A 1 199 ? 0.021 15.563 9.734 1.00 97.25 199 PHE A N 1
ATOM 1619 C CA . PHE A 1 199 ? 1.437 15.446 9.399 1.00 97.25 199 PHE A CA 1
ATOM 1620 C C . PHE A 1 199 ? 1.842 13.999 9.070 1.00 97.25 199 PHE A C 1
ATOM 1622 O O . PHE A 1 199 ? 2.521 13.761 8.074 1.00 97.25 199 PHE A O 1
ATOM 1629 N N . ILE A 1 200 ? 1.397 13.010 9.855 1.00 96.38 200 ILE A N 1
ATOM 1630 C CA . ILE A 1 200 ? 1.672 11.588 9.580 1.00 96.38 200 ILE A CA 1
ATOM 1631 C C . ILE A 1 200 ? 1.046 11.153 8.250 1.00 96.38 200 ILE A C 1
ATOM 1633 O O . ILE A 1 200 ? 1.689 10.441 7.481 1.00 96.38 200 ILE A O 1
ATOM 1637 N N . ARG A 1 201 ? -0.186 11.586 7.955 1.00 97.19 201 ARG A N 1
ATOM 1638 C CA . ARG A 1 201 ? -0.859 11.262 6.688 1.00 97.19 201 ARG A CA 1
ATOM 1639 C C . ARG A 1 201 ? -0.120 11.850 5.489 1.00 97.19 201 ARG A C 1
ATOM 1641 O O . ARG A 1 201 ? 0.146 11.113 4.551 1.00 97.19 201 ARG A O 1
ATOM 1648 N N . VAL A 1 202 ? 0.285 13.119 5.549 1.00 96.94 202 VAL A N 1
ATOM 1649 C CA . VAL A 1 202 ? 1.065 13.743 4.467 1.00 96.94 202 VAL A CA 1
ATOM 1650 C C . VAL A 1 202 ? 2.395 13.013 4.260 1.00 96.94 202 VAL A C 1
ATOM 1652 O O . VAL A 1 202 ? 2.745 12.700 3.129 1.00 96.94 202 VAL A O 1
ATOM 1655 N N . ASN A 1 203 ? 3.108 12.644 5.330 1.00 95.69 203 ASN A N 1
ATOM 1656 C CA . ASN A 1 203 ? 4.346 11.862 5.203 1.00 95.69 203 ASN A CA 1
ATOM 1657 C C . ASN A 1 203 ? 4.125 10.464 4.613 1.00 95.69 203 ASN A C 1
ATOM 1659 O O . ASN A 1 203 ? 4.971 9.973 3.868 1.00 95.69 203 ASN A O 1
ATOM 1663 N N . ARG A 1 204 ? 2.990 9.823 4.912 1.00 96.56 204 ARG A N 1
ATOM 1664 C CA . ARG A 1 204 ? 2.614 8.556 4.279 1.00 96.56 204 ARG A CA 1
ATOM 1665 C C . ARG A 1 204 ? 2.416 8.730 2.771 1.00 96.56 204 ARG A C 1
ATOM 1667 O O . ARG A 1 204 ? 2.948 7.922 2.019 1.00 96.56 204 ARG A O 1
ATOM 1674 N N . GLU A 1 205 ? 1.722 9.783 2.345 1.00 96.62 205 GLU A N 1
ATOM 1675 C CA . GLU A 1 205 ? 1.535 10.103 0.920 1.00 96.62 205 GLU A CA 1
ATOM 1676 C C . GLU A 1 205 ? 2.860 10.452 0.223 1.00 96.62 205 GLU A C 1
ATOM 1678 O O . GLU A 1 205 ? 3.078 10.063 -0.925 1.00 96.62 205 GLU A O 1
ATOM 1683 N N . ILE A 1 206 ? 3.787 11.127 0.916 1.00 95.69 206 ILE A N 1
ATOM 1684 C CA . ILE A 1 206 ? 5.150 11.365 0.410 1.00 95.69 206 ILE A CA 1
ATOM 1685 C C . ILE A 1 206 ? 5.864 10.031 0.187 1.00 95.69 206 ILE A C 1
ATOM 1687 O O . ILE A 1 206 ? 6.374 9.793 -0.904 1.00 95.69 206 ILE A O 1
ATOM 1691 N N . ALA A 1 207 ? 5.862 9.144 1.186 1.00 94.75 207 ALA A N 1
ATOM 1692 C CA . ALA A 1 207 ? 6.497 7.834 1.075 1.00 94.75 207 ALA A CA 1
ATOM 1693 C C . ALA A 1 207 ? 5.871 6.984 -0.044 1.00 94.75 207 ALA A C 1
ATOM 1695 O O . ALA A 1 207 ? 6.576 6.275 -0.757 1.00 94.75 207 ALA A O 1
ATOM 1696 N N . GLU A 1 208 ? 4.554 7.063 -0.230 1.00 94.88 208 GLU A N 1
ATOM 1697 C CA . GLU A 1 208 ? 3.864 6.399 -1.334 1.00 94.88 208 GLU A CA 1
ATOM 1698 C C . GLU A 1 208 ? 4.248 6.988 -2.698 1.00 94.88 208 GLU A C 1
ATOM 1700 O O . GLU A 1 208 ? 4.543 6.240 -3.631 1.00 94.88 208 GLU A O 1
ATOM 1705 N N . THR A 1 209 ? 4.327 8.315 -2.805 1.00 94.44 209 THR A N 1
ATOM 1706 C CA . THR A 1 209 ? 4.795 9.006 -4.014 1.00 94.44 209 THR A CA 1
ATOM 1707 C C . THR A 1 209 ? 6.243 8.633 -4.339 1.00 94.44 209 THR A C 1
ATOM 1709 O O . THR A 1 209 ? 6.562 8.376 -5.499 1.00 94.44 209 THR A O 1
ATOM 1712 N N . ASP A 1 210 ? 7.108 8.525 -3.329 1.00 94.81 210 ASP A N 1
ATOM 1713 C CA . ASP A 1 210 ? 8.500 8.092 -3.481 1.00 94.81 210 ASP A CA 1
ATOM 1714 C C . ASP A 1 210 ? 8.600 6.650 -3.994 1.00 94.81 210 ASP A C 1
ATOM 1716 O O . ASP A 1 210 ? 9.380 6.381 -4.910 1.00 94.81 210 ASP A O 1
ATOM 1720 N N . ARG A 1 211 ? 7.762 5.732 -3.491 1.00 92.38 211 ARG A N 1
ATOM 1721 C CA . ARG A 1 211 ? 7.674 4.362 -4.029 1.00 92.38 211 ARG A CA 1
ATOM 1722 C C . ARG A 1 211 ? 7.235 4.359 -5.491 1.00 92.38 211 ARG A C 1
ATOM 1724 O O . ARG A 1 211 ? 7.857 3.682 -6.304 1.00 92.38 211 ARG A O 1
ATOM 1731 N N . ARG A 1 212 ? 6.204 5.133 -5.849 1.00 93.69 212 ARG A N 1
ATOM 1732 C CA . ARG A 1 212 ? 5.730 5.242 -7.243 1.00 93.69 212 ARG A CA 1
ATOM 1733 C C . ARG A 1 212 ? 6.806 5.822 -8.162 1.00 93.69 212 ARG A C 1
ATOM 1735 O O . ARG A 1 212 ? 7.008 5.309 -9.256 1.00 93.69 212 ARG A O 1
ATOM 1742 N N . LEU A 1 213 ? 7.544 6.836 -7.706 1.00 92.31 213 LEU A N 1
ATOM 1743 C CA . LEU A 1 213 ? 8.682 7.399 -8.438 1.00 92.31 213 LEU A CA 1
ATOM 1744 C C . LEU A 1 213 ? 9.801 6.380 -8.642 1.00 92.31 213 LEU A C 1
ATOM 1746 O O . LEU A 1 213 ? 10.362 6.313 -9.735 1.00 92.31 213 LEU A O 1
ATOM 1750 N N . TYR A 1 214 ? 10.128 5.602 -7.610 1.00 90.69 214 TYR A N 1
ATOM 1751 C CA . TYR A 1 214 ? 11.111 4.529 -7.704 1.00 90.69 214 TYR A CA 1
ATOM 1752 C C . TYR A 1 214 ? 10.687 3.489 -8.746 1.00 90.69 214 TYR A C 1
ATOM 1754 O O . TYR A 1 214 ? 11.438 3.207 -9.677 1.00 90.69 214 TYR A O 1
ATOM 1762 N N . VAL A 1 215 ? 9.448 3.004 -8.660 1.00 90.75 215 VAL A N 1
ATOM 1763 C CA . VAL A 1 215 ? 8.882 2.038 -9.609 1.00 90.75 215 VAL A CA 1
ATOM 1764 C C . VAL A 1 215 ? 8.872 2.596 -11.039 1.00 90.75 215 VAL A C 1
ATOM 1766 O O . VAL A 1 215 ? 9.321 1.917 -11.958 1.00 90.75 215 VAL A O 1
ATOM 1769 N N . ALA A 1 216 ? 8.457 3.849 -11.248 1.00 91.50 216 ALA A N 1
ATOM 1770 C CA . ALA A 1 216 ? 8.476 4.488 -12.567 1.00 91.50 216 ALA A CA 1
ATOM 1771 C C . ALA A 1 216 ? 9.895 4.575 -13.161 1.00 91.50 216 ALA A C 1
ATOM 1773 O O . ALA A 1 216 ? 10.088 4.338 -14.354 1.00 91.50 216 ALA A O 1
ATOM 1774 N N . ARG A 1 217 ? 10.909 4.882 -12.337 1.00 90.81 217 ARG A N 1
ATOM 1775 C CA . ARG A 1 217 ? 12.319 4.873 -12.768 1.00 90.81 217 ARG A CA 1
ATOM 1776 C C . ARG A 1 217 ? 12.777 3.472 -13.155 1.00 90.81 217 ARG A C 1
ATOM 1778 O O . ARG A 1 217 ? 13.365 3.328 -14.222 1.00 90.81 217 ARG A O 1
ATOM 1785 N N . MET A 1 218 ? 12.457 2.469 -12.338 1.00 89.81 218 MET A N 1
ATOM 1786 C CA . MET A 1 218 ? 12.759 1.063 -12.618 1.00 89.81 218 MET A CA 1
ATOM 1787 C C . MET A 1 218 ? 12.156 0.619 -13.956 1.00 89.81 218 MET A C 1
ATOM 1789 O O . MET A 1 218 ? 12.863 0.070 -14.793 1.00 89.81 218 MET A O 1
ATOM 1793 N N . TYR A 1 219 ? 10.879 0.922 -14.211 1.00 91.81 219 TYR A N 1
ATOM 1794 C CA . TYR A 1 219 ? 10.222 0.591 -15.480 1.00 91.81 219 TYR A CA 1
ATOM 1795 C C . TYR A 1 219 ? 10.888 1.255 -16.690 1.00 91.81 219 TYR A C 1
ATOM 1797 O O . TYR A 1 219 ? 11.141 0.586 -17.690 1.00 91.81 219 TYR A O 1
ATOM 1805 N N . LEU A 1 220 ? 11.210 2.550 -16.602 1.00 91.75 220 LEU A N 1
ATOM 1806 C CA . LEU A 1 220 ? 11.912 3.268 -17.672 1.00 91.75 220 LEU A CA 1
ATOM 1807 C C . LEU A 1 220 ? 13.317 2.701 -17.918 1.00 91.75 220 LEU A C 1
ATOM 1809 O O . LEU A 1 220 ? 13.738 2.568 -19.065 1.00 91.75 220 LEU A O 1
ATOM 1813 N N . GLN A 1 221 ? 14.031 2.343 -16.852 1.00 90.38 221 GLN A N 1
ATOM 1814 C CA . GLN A 1 221 ? 15.350 1.730 -16.940 1.00 90.38 221 GLN A CA 1
ATOM 1815 C C . GLN A 1 221 ? 15.282 0.345 -17.589 1.00 90.38 221 GLN A C 1
ATOM 1817 O O . GLN A 1 221 ? 16.033 0.063 -18.520 1.00 90.38 221 GLN A O 1
ATOM 1822 N N . HIS A 1 222 ? 14.353 -0.503 -17.152 1.00 91.81 222 HIS A N 1
ATOM 1823 C CA . HIS A 1 222 ? 14.157 -1.827 -17.734 1.00 91.81 222 HIS A CA 1
ATOM 1824 C C . HIS A 1 222 ? 13.723 -1.743 -19.194 1.00 91.81 222 HIS A C 1
ATOM 1826 O O . HIS A 1 222 ? 14.218 -2.506 -20.018 1.00 91.81 222 HIS A O 1
ATOM 1832 N N . LYS A 1 223 ? 12.868 -0.776 -19.549 1.00 92.62 223 LYS A N 1
ATOM 1833 C CA . LYS A 1 223 ? 12.524 -0.502 -20.948 1.00 92.62 223 LYS A CA 1
ATOM 1834 C C . LYS A 1 223 ? 13.773 -0.182 -21.767 1.00 92.62 223 LYS A C 1
ATOM 1836 O O . LYS A 1 223 ? 13.992 -0.812 -22.797 1.00 92.62 223 LYS A O 1
ATOM 1841 N N . ALA A 1 224 ? 14.610 0.736 -21.286 1.00 90.44 224 ALA A N 1
ATOM 1842 C CA . ALA A 1 224 ? 15.852 1.098 -21.961 1.00 90.44 224 ALA A CA 1
ATOM 1843 C C . ALA A 1 224 ? 16.812 -0.100 -22.092 1.00 90.44 224 ALA A C 1
ATOM 1845 O O . ALA A 1 224 ? 17.419 -0.287 -23.144 1.00 90.44 224 ALA A O 1
ATOM 1846 N N . ALA A 1 225 ? 16.918 -0.948 -21.063 1.00 90.06 225 ALA A N 1
ATOM 1847 C CA . ALA A 1 225 ? 17.736 -2.161 -21.097 1.00 90.06 225 ALA A CA 1
ATOM 1848 C C . ALA A 1 225 ? 17.219 -3.185 -22.126 1.00 90.06 225 ALA A C 1
ATOM 1850 O O . ALA A 1 225 ? 18.010 -3.766 -22.875 1.00 90.06 225 ALA A O 1
ATOM 1851 N N . VAL A 1 226 ? 15.895 -3.366 -22.202 1.00 90.38 226 VAL A N 1
ATOM 1852 C CA . VAL A 1 226 ? 15.232 -4.224 -23.195 1.00 90.38 226 VAL A CA 1
ATOM 1853 C C . VAL A 1 226 ? 15.461 -3.699 -24.614 1.00 90.38 226 VAL A C 1
ATOM 1855 O O . VAL A 1 226 ? 15.823 -4.477 -25.494 1.00 90.38 226 VAL A O 1
ATOM 1858 N N . GLU A 1 227 ? 15.305 -2.394 -24.845 1.00 89.81 227 GLU A N 1
ATOM 1859 C CA . GLU A 1 227 ? 15.533 -1.765 -26.156 1.00 89.81 227 GLU A CA 1
ATOM 1860 C C . GLU A 1 227 ? 17.004 -1.824 -26.585 1.00 89.81 227 GLU A C 1
ATOM 1862 O O . GLU A 1 227 ? 17.303 -2.092 -27.749 1.00 89.81 227 GLU A O 1
ATOM 1867 N N . ALA A 1 228 ? 17.933 -1.671 -25.639 1.00 87.75 228 ALA A N 1
ATOM 1868 C CA . ALA A 1 228 ? 19.365 -1.816 -25.882 1.00 87.75 228 ALA A CA 1
ATOM 1869 C C . ALA A 1 228 ? 19.786 -3.261 -26.206 1.00 87.75 228 ALA A C 1
ATOM 1871 O O . ALA A 1 228 ? 20.937 -3.488 -26.580 1.00 87.75 228 ALA A O 1
ATOM 1872 N N . SER A 1 229 ? 18.886 -4.246 -26.055 1.00 85.00 229 SER A N 1
ATOM 1873 C CA . SER A 1 229 ? 19.174 -5.679 -26.227 1.00 85.00 229 SER A CA 1
ATOM 1874 C C . SER A 1 229 ? 20.390 -6.155 -25.419 1.00 85.00 229 SER A C 1
ATOM 1876 O O . SER A 1 229 ? 21.061 -7.124 -25.787 1.00 85.00 229 SER A O 1
ATOM 1878 N N . SER A 1 230 ? 20.698 -5.466 -24.318 1.00 78.19 230 SER A N 1
ATOM 1879 C CA . SER A 1 230 ? 21.858 -5.779 -23.496 1.00 78.19 230 SER A CA 1
ATOM 1880 C C . SER A 1 230 ? 21.545 -6.942 -22.564 1.00 78.19 230 SER A C 1
ATOM 1882 O O . SER A 1 230 ? 20.470 -7.022 -21.971 1.00 78.19 230 SER A O 1
ATOM 1884 N N . ARG A 1 231 ? 22.513 -7.850 -22.419 1.00 80.69 231 ARG A N 1
ATOM 1885 C CA . ARG A 1 231 ? 22.456 -8.959 -21.456 1.00 80.69 231 ARG A CA 1
ATOM 1886 C C . ARG A 1 231 ? 23.134 -8.630 -20.132 1.00 80.69 231 ARG A C 1
ATOM 1888 O O . ARG A 1 231 ? 23.244 -9.515 -19.293 1.00 80.69 231 ARG A O 1
ATOM 1895 N N . ASP A 1 232 ? 23.620 -7.404 -19.970 1.00 82.06 232 ASP A N 1
ATOM 1896 C CA . ASP A 1 232 ? 24.268 -6.974 -18.739 1.00 82.06 232 ASP A CA 1
ATOM 1897 C C . ASP A 1 232 ? 23.218 -6.764 -17.628 1.00 82.06 232 ASP A C 1
ATOM 1899 O O . ASP A 1 232 ? 22.382 -5.861 -17.757 1.00 82.06 232 ASP A O 1
ATOM 1903 N N . PRO A 1 233 ? 23.240 -7.561 -16.539 1.00 79.62 233 PRO A N 1
ATOM 1904 C CA . PRO A 1 233 ? 22.318 -7.405 -15.416 1.00 79.62 233 PRO A CA 1
ATOM 1905 C C . PRO A 1 233 ? 22.458 -6.049 -14.721 1.00 79.62 233 PRO A C 1
ATOM 1907 O O . PRO A 1 233 ? 21.492 -5.552 -14.151 1.00 79.62 233 PRO A O 1
ATOM 1910 N N . SER A 1 234 ? 23.629 -5.407 -14.802 1.00 78.31 234 SER A N 1
ATOM 1911 C CA . SER A 1 234 ? 23.865 -4.111 -14.156 1.00 78.31 234 SER A CA 1
ATOM 1912 C C . SER A 1 234 ? 22.911 -3.021 -14.659 1.00 78.31 234 SER A C 1
ATOM 1914 O O . SER A 1 234 ? 22.486 -2.163 -13.888 1.00 78.31 234 SER A O 1
ATOM 1916 N N . LEU A 1 235 ? 22.482 -3.109 -15.923 1.00 79.56 235 LEU A N 1
ATOM 1917 C CA . LEU A 1 235 ? 21.533 -2.180 -16.539 1.00 79.56 235 LEU A CA 1
ATOM 1918 C C . LEU A 1 235 ? 20.103 -2.348 -16.022 1.00 79.56 235 LEU A C 1
ATOM 1920 O O . LEU A 1 235 ? 19.283 -1.458 -16.234 1.00 79.56 235 LEU A O 1
ATOM 1924 N N . TRP A 1 236 ? 19.809 -3.455 -15.341 1.00 79.62 236 TRP A N 1
ATOM 1925 C CA . TRP A 1 236 ? 18.517 -3.734 -14.717 1.00 79.62 236 TRP A CA 1
ATOM 1926 C C . TRP A 1 236 ? 18.468 -3.300 -13.251 1.00 79.62 236 TRP A C 1
ATOM 1928 O O . TRP A 1 236 ? 17.402 -3.228 -12.653 1.00 79.62 236 TRP A O 1
ATOM 1938 N N . HIS A 1 237 ? 19.601 -2.973 -12.641 1.00 76.25 237 HIS A N 1
ATOM 1939 C CA . HIS A 1 237 ? 19.613 -2.500 -11.266 1.00 76.25 237 HIS A CA 1
ATOM 1940 C C . HIS A 1 237 ? 19.612 -0.972 -11.245 1.00 76.25 237 HIS A C 1
ATOM 1942 O O . HIS A 1 237 ? 20.495 -0.342 -11.825 1.00 76.25 237 HIS A O 1
ATOM 1948 N N . SER A 1 238 ? 18.660 -0.354 -10.533 1.00 62.50 238 SER A N 1
ATOM 1949 C CA . SER A 1 238 ? 18.695 1.084 -10.205 1.00 62.50 238 SER A CA 1
ATOM 1950 C C . SER A 1 238 ? 19.766 1.362 -9.147 1.00 62.50 238 SER A C 1
ATOM 1952 O O . SER A 1 238 ? 19.503 1.919 -8.081 1.00 62.50 238 SER A O 1
ATOM 1954 N N . LEU A 1 239 ? 20.997 0.958 -9.426 1.00 57.34 239 LEU A N 1
ATOM 1955 C CA . LEU A 1 239 ? 22.155 1.545 -8.798 1.00 57.34 239 LEU A CA 1
ATOM 1956 C C . LEU A 1 239 ? 22.457 2.783 -9.633 1.00 57.34 239 LEU A C 1
ATOM 1958 O O . LEU A 1 239 ? 23.234 2.738 -10.585 1.00 57.34 239 LEU A O 1
ATOM 1962 N N . ASP A 1 240 ? 21.860 3.918 -9.251 1.00 55.94 240 ASP A N 1
ATOM 1963 C CA . ASP A 1 240 ? 22.599 5.170 -9.409 1.00 55.94 240 ASP A CA 1
ATOM 1964 C C . ASP A 1 240 ? 24.017 4.839 -8.919 1.00 55.94 240 ASP A C 1
ATOM 1966 O O . ASP A 1 240 ? 24.154 4.315 -7.813 1.00 55.94 240 ASP A O 1
ATOM 1970 N N . GLY A 1 241 ? 25.065 5.060 -9.719 1.00 53.69 241 GLY A N 1
ATOM 1971 C CA . GLY A 1 241 ? 26.443 4.650 -9.380 1.00 53.69 241 GLY A CA 1
ATOM 1972 C C . GLY A 1 241 ? 26.975 5.199 -8.040 1.00 53.69 241 GLY A C 1
ATOM 1973 O O . GLY A 1 241 ? 28.084 4.876 -7.637 1.00 53.69 241 GLY A O 1
ATOM 1974 N N . ASN A 1 242 ? 26.159 6.000 -7.347 1.00 51.72 242 ASN A N 1
ATOM 1975 C CA . ASN A 1 242 ? 26.308 6.529 -6.000 1.00 51.72 242 ASN A CA 1
ATOM 1976 C C . ASN A 1 242 ? 25.221 6.021 -5.025 1.00 51.72 242 ASN A C 1
ATOM 1978 O O . ASN A 1 242 ? 24.791 6.782 -4.150 1.00 51.72 242 ASN A O 1
ATOM 1982 N N . SER A 1 243 ? 24.721 4.786 -5.158 1.00 59.75 243 SER A N 1
ATOM 1983 C CA . SER A 1 243 ? 23.848 4.217 -4.127 1.00 59.75 243 SER A CA 1
ATOM 1984 C C . SER A 1 243 ? 24.598 4.262 -2.802 1.00 59.75 243 SER A C 1
ATOM 1986 O O . SER A 1 243 ? 25.642 3.635 -2.634 1.00 59.75 243 SER A O 1
ATOM 1988 N N . LYS A 1 244 ? 24.067 5.034 -1.850 1.00 59.91 244 LYS A N 1
ATOM 1989 C CA . LYS A 1 244 ? 24.652 5.186 -0.510 1.00 59.91 244 LYS A CA 1
ATOM 1990 C C . LYS A 1 244 ? 24.658 3.872 0.277 1.00 59.91 244 LYS A C 1
ATOM 1992 O O . LYS A 1 244 ? 25.298 3.803 1.320 1.00 59.91 244 LYS A O 1
ATOM 1997 N N . PHE A 1 245 ? 23.940 2.866 -0.217 1.00 66.56 245 PHE A N 1
ATOM 1998 C CA . PHE A 1 245 ? 23.744 1.574 0.416 1.00 66.56 245 PHE A CA 1
ATOM 1999 C C . PHE A 1 245 ? 24.097 0.484 -0.605 1.00 66.56 245 PHE A C 1
ATOM 2001 O O . PHE A 1 245 ? 23.260 0.155 -1.452 1.00 66.56 245 PHE A O 1
ATOM 2008 N N . PRO A 1 246 ? 25.345 -0.020 -0.607 1.00 69.81 246 PRO A N 1
ATOM 2009 C CA . PRO A 1 246 ? 25.694 -1.168 -1.431 1.00 69.81 246 PRO A CA 1
ATOM 2010 C C . PRO A 1 246 ? 24.903 -2.402 -0.953 1.00 69.81 246 PRO A C 1
ATOM 2012 O O . PRO A 1 246 ? 24.683 -2.527 0.256 1.00 69.81 246 PRO A O 1
ATOM 2015 N N . PRO A 1 247 ? 24.476 -3.300 -1.864 1.00 71.25 247 PRO A N 1
ATOM 2016 C CA . PRO A 1 247 ? 23.698 -4.494 -1.513 1.00 71.25 247 PRO A CA 1
ATOM 2017 C C . PRO A 1 247 ? 24.365 -5.328 -0.414 1.00 71.25 247 PRO A C 1
ATOM 2019 O O . PRO A 1 247 ? 23.722 -5.672 0.571 1.00 71.25 247 PRO A O 1
ATOM 2022 N N . ASP A 1 248 ? 25.682 -5.507 -0.523 1.00 74.31 248 ASP A N 1
ATOM 2023 C CA . ASP A 1 248 ? 26.505 -6.314 0.385 1.00 74.31 248 ASP A CA 1
ATOM 2024 C C . ASP A 1 248 ? 26.602 -5.748 1.817 1.00 74.31 248 ASP A C 1
ATOM 2026 O O . ASP A 1 248 ? 27.095 -6.416 2.722 1.00 74.31 248 ASP A O 1
ATOM 2030 N N . ALA A 1 249 ? 26.178 -4.498 2.041 1.00 74.81 249 ALA A N 1
ATOM 2031 C CA . ALA A 1 249 ? 26.184 -3.863 3.361 1.00 74.81 249 ALA A CA 1
ATOM 2032 C C . ALA A 1 249 ? 24.793 -3.810 4.014 1.00 74.81 249 ALA A C 1
ATOM 2034 O O . ALA A 1 249 ? 24.646 -3.224 5.089 1.00 74.81 249 ALA A O 1
ATOM 2035 N N . CYS A 1 250 ? 23.760 -4.354 3.365 1.00 78.81 250 CYS A N 1
ATOM 2036 C CA . CYS A 1 250 ? 22.395 -4.301 3.868 1.00 78.81 250 CYS A CA 1
ATOM 2037 C C . CYS A 1 250 ? 22.091 -5.512 4.758 1.00 78.81 250 CYS A C 1
ATOM 2039 O O . CYS A 1 250 ? 22.084 -6.645 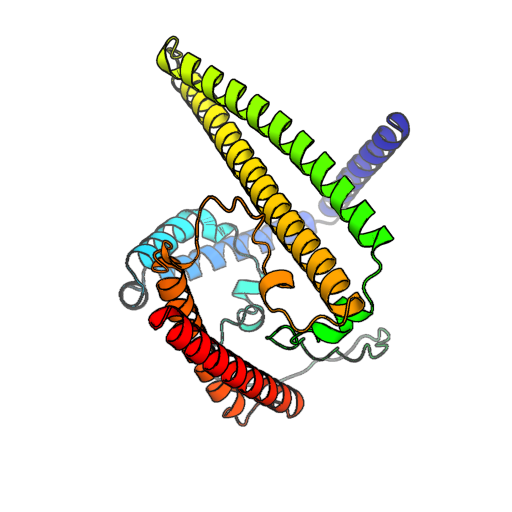4.296 1.00 78.81 250 CYS A O 1
ATOM 2041 N N . GLU A 1 251 ? 21.776 -5.282 6.035 1.00 85.38 251 GLU A N 1
ATOM 2042 C CA . GLU A 1 251 ? 21.218 -6.338 6.882 1.00 85.38 251 GLU A CA 1
ATOM 2043 C C . GLU A 1 251 ? 19.733 -6.550 6.543 1.00 85.38 251 GLU A C 1
ATOM 2045 O O . GLU A 1 251 ? 18.875 -5.742 6.908 1.00 85.38 251 GLU A O 1
ATOM 2050 N N . LEU A 1 252 ? 19.406 -7.666 5.891 1.00 87.81 252 LEU A N 1
ATOM 2051 C CA . LEU A 1 252 ? 18.057 -7.984 5.398 1.00 87.81 252 LEU A CA 1
ATOM 2052 C C . LEU A 1 252 ? 17.089 -8.507 6.480 1.00 87.81 252 LEU A C 1
ATOM 2054 O O . LEU A 1 252 ? 16.108 -9.179 6.171 1.00 87.81 252 LEU A O 1
ATOM 2058 N N . LYS A 1 253 ? 17.313 -8.170 7.758 1.00 90.44 253 LYS A N 1
ATOM 2059 C CA . LYS A 1 253 ? 16.536 -8.689 8.904 1.00 90.44 253 LYS A CA 1
ATOM 2060 C C . LYS A 1 253 ? 15.033 -8.456 8.760 1.00 90.44 253 LYS A C 1
ATOM 2062 O O . LYS A 1 253 ? 14.251 -9.387 8.888 1.00 90.44 253 LYS A O 1
ATOM 2067 N N . PHE A 1 254 ? 14.638 -7.226 8.433 1.00 88.38 254 PHE A N 1
ATOM 2068 C CA . PHE A 1 254 ? 13.223 -6.883 8.280 1.00 88.38 254 PHE A CA 1
ATOM 2069 C C . PHE A 1 254 ? 12.576 -7.600 7.086 1.00 88.38 254 PHE A C 1
ATOM 2071 O O . PHE A 1 254 ? 11.420 -8.000 7.158 1.00 88.38 254 PHE A O 1
ATOM 2078 N N . ALA A 1 255 ? 13.321 -7.788 5.992 1.00 90.56 255 ALA A N 1
ATOM 2079 C CA . ALA A 1 255 ? 12.817 -8.506 4.825 1.00 90.56 255 ALA A CA 1
ATOM 2080 C C . ALA A 1 255 ? 12.603 -9.996 5.134 1.00 90.56 255 ALA A C 1
ATOM 2082 O O . ALA A 1 255 ? 11.587 -10.556 4.734 1.00 90.56 255 ALA A O 1
ATOM 2083 N N . LEU A 1 256 ? 13.513 -10.614 5.895 1.00 93.00 256 LEU A N 1
ATOM 2084 C CA . LEU A 1 256 ? 13.372 -11.994 6.369 1.00 93.00 256 LEU A CA 1
ATOM 2085 C C . LEU A 1 256 ? 12.178 -12.157 7.320 1.00 93.00 256 LEU A C 1
ATOM 2087 O O . LEU A 1 256 ? 11.393 -13.089 7.162 1.00 93.00 256 LEU A O 1
ATOM 2091 N N . GLU A 1 257 ? 12.010 -11.240 8.276 1.00 93.69 257 GLU A N 1
ATOM 2092 C CA . GLU A 1 257 ? 10.864 -11.236 9.196 1.00 93.69 257 GLU A CA 1
ATOM 2093 C C . GLU A 1 257 ? 9.531 -11.110 8.450 1.00 93.69 257 GLU A C 1
ATOM 2095 O O . GLU A 1 257 ? 8.603 -11.878 8.708 1.00 93.69 257 GLU A O 1
ATOM 2100 N N . GLU A 1 258 ? 9.436 -10.186 7.491 1.00 92.88 258 GLU A N 1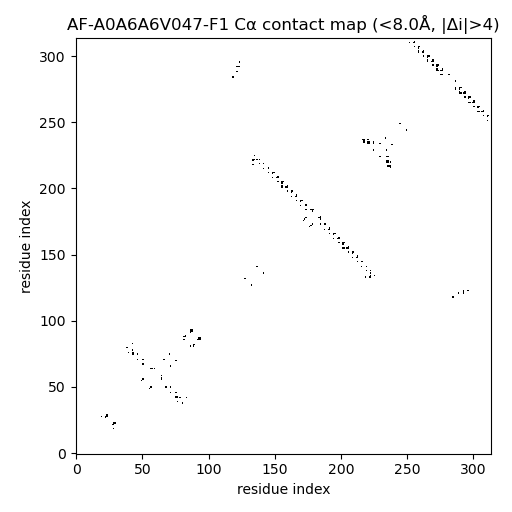
ATOM 2101 C CA . GLU A 1 258 ? 8.207 -9.993 6.718 1.00 92.88 258 GLU A CA 1
ATOM 2102 C C . GLU A 1 258 ? 7.946 -11.170 5.766 1.00 92.88 258 GLU A C 1
ATOM 2104 O O . GLU A 1 258 ? 6.801 -11.586 5.603 1.00 92.88 258 GLU A O 1
ATOM 2109 N N . SER A 1 259 ? 8.994 -11.769 5.190 1.00 92.75 259 SER A N 1
ATOM 2110 C CA . SER A 1 259 ? 8.875 -12.979 4.367 1.00 92.75 259 SER A CA 1
ATOM 2111 C C . SER A 1 259 ? 8.344 -14.165 5.178 1.00 92.75 259 SER A C 1
ATOM 2113 O O . SER A 1 259 ? 7.456 -14.875 4.709 1.00 92.75 259 SER A O 1
ATOM 2115 N N . ASN A 1 260 ? 8.824 -14.353 6.411 1.00 93.88 260 ASN A N 1
ATOM 2116 C CA . ASN A 1 260 ? 8.289 -15.368 7.324 1.00 93.88 260 ASN A CA 1
ATOM 2117 C C . ASN A 1 260 ? 6.826 -15.105 7.676 1.00 93.88 260 ASN A C 1
ATOM 2119 O O . ASN A 1 260 ? 6.002 -16.015 7.644 1.00 93.88 260 ASN A O 1
ATOM 2123 N N . ARG A 1 261 ? 6.477 -13.849 7.953 1.00 94.56 261 ARG A N 1
ATOM 2124 C CA . ARG A 1 261 ? 5.095 -13.477 8.250 1.00 94.56 261 ARG A CA 1
ATOM 2125 C C . ARG A 1 261 ? 4.154 -13.745 7.073 1.00 94.56 261 ARG A C 1
ATOM 2127 O O . ARG A 1 261 ? 3.044 -14.226 7.281 1.00 94.56 261 ARG A O 1
ATOM 2134 N N . LEU A 1 262 ? 4.587 -13.446 5.846 1.00 93.69 262 LEU A N 1
ATOM 2135 C CA . LEU A 1 262 ? 3.821 -13.750 4.634 1.00 93.69 262 LEU A CA 1
ATOM 2136 C C . LEU A 1 262 ? 3.667 -15.256 4.427 1.00 93.69 262 LEU A C 1
ATOM 2138 O O . LEU A 1 262 ? 2.592 -15.712 4.050 1.00 93.69 262 LEU A O 1
ATOM 2142 N N . ARG A 1 263 ? 4.714 -16.033 4.714 1.00 93.06 263 ARG A N 1
ATOM 2143 C CA . ARG A 1 263 ? 4.657 -17.494 4.669 1.00 93.06 263 ARG A CA 1
ATOM 2144 C C . ARG A 1 263 ? 3.597 -18.043 5.628 1.00 93.06 263 ARG A C 1
ATOM 2146 O O . ARG A 1 263 ? 2.739 -18.803 5.192 1.00 93.06 263 ARG A O 1
ATOM 2153 N N . GLU A 1 264 ? 3.618 -17.623 6.895 1.00 94.75 264 GLU A N 1
ATOM 2154 C CA . GLU A 1 264 ? 2.609 -18.015 7.893 1.00 94.75 264 GLU A CA 1
ATOM 2155 C C . GLU A 1 264 ? 1.192 -17.639 7.435 1.00 94.75 264 GLU A C 1
ATOM 2157 O O . GLU A 1 264 ? 0.271 -18.451 7.521 1.00 94.75 264 GLU A O 1
ATOM 2162 N N . GLN A 1 265 ? 1.024 -16.435 6.874 1.00 94.69 265 GLN A N 1
ATOM 2163 C CA . GLN A 1 265 ? -0.256 -15.995 6.324 1.00 94.69 265 GLN A CA 1
ATOM 2164 C C . GLN A 1 265 ? -0.739 -16.911 5.188 1.00 94.69 265 GLN A C 1
ATOM 2166 O O . GLN A 1 265 ? -1.894 -17.333 5.208 1.00 94.69 265 GLN A O 1
ATOM 2171 N N . PHE A 1 266 ? 0.117 -17.245 4.216 1.00 95.50 266 PHE A N 1
ATOM 2172 C CA . PHE A 1 266 ? -0.266 -18.139 3.121 1.00 95.50 266 PHE A CA 1
ATOM 2173 C C . PHE A 1 266 ? -0.568 -19.557 3.610 1.00 95.50 266 PHE A C 1
ATOM 2175 O O . PHE A 1 266 ? -1.510 -20.173 3.120 1.00 95.50 266 PHE A O 1
ATOM 2182 N N . GLU A 1 267 ? 0.172 -20.078 4.593 1.00 95.56 267 GLU A N 1
ATOM 2183 C CA . GLU A 1 267 ? -0.120 -21.384 5.195 1.00 95.56 267 GLU A CA 1
ATOM 2184 C C . GLU A 1 267 ? -1.521 -21.423 5.829 1.00 95.56 267 GLU A C 1
ATOM 2186 O O . GLU A 1 267 ? -2.238 -22.416 5.683 1.00 95.56 267 GLU A O 1
ATOM 2191 N N . ASP A 1 268 ? -1.937 -20.353 6.508 1.00 95.19 268 ASP A N 1
ATOM 2192 C CA . ASP A 1 268 ? -3.269 -20.261 7.112 1.00 95.19 268 ASP A CA 1
ATOM 2193 C C . ASP A 1 268 ? -4.380 -20.045 6.071 1.00 95.19 268 ASP A C 1
ATOM 2195 O O . ASP A 1 268 ? -5.437 -20.677 6.159 1.00 95.19 268 ASP A O 1
ATOM 2199 N N . GLU A 1 269 ? -4.136 -19.225 5.045 1.00 93.69 269 GLU A N 1
ATOM 2200 C CA . GLU A 1 269 ? -5.063 -19.037 3.919 1.00 93.69 269 GLU A CA 1
ATOM 2201 C C . GLU A 1 269 ? -5.282 -20.344 3.137 1.00 93.69 269 GLU A C 1
ATOM 2203 O O . GLU A 1 269 ? -6.422 -20.707 2.844 1.00 93.69 269 GLU A O 1
ATOM 2208 N N . ILE A 1 270 ? -4.215 -21.103 2.864 1.00 95.19 270 ILE A N 1
ATOM 2209 C CA . ILE A 1 270 ? -4.286 -22.410 2.194 1.00 95.19 270 ILE A CA 1
ATOM 2210 C C . ILE A 1 270 ? -5.141 -23.387 3.003 1.00 95.19 270 ILE A C 1
ATOM 2212 O O . ILE A 1 270 ? -6.021 -24.028 2.430 1.00 95.19 270 ILE A O 1
ATOM 2216 N N . LYS A 1 271 ? -4.954 -23.475 4.329 1.00 94.75 271 LYS A N 1
ATOM 2217 C CA . LYS A 1 271 ? -5.800 -24.328 5.187 1.00 94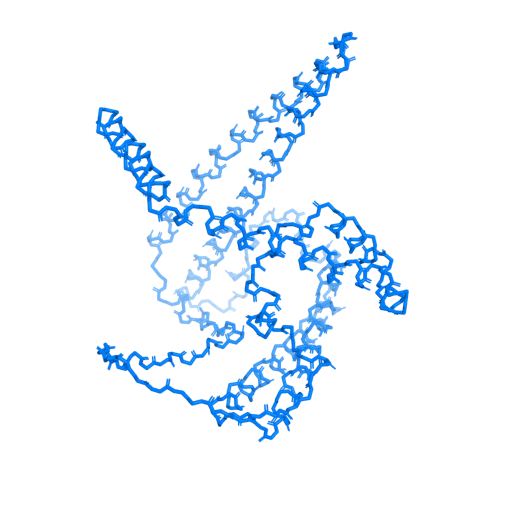.75 271 LYS A CA 1
ATOM 2218 C C . LYS A 1 271 ? -7.272 -23.936 5.079 1.00 94.75 271 LYS A C 1
ATOM 2220 O O . LYS A 1 271 ? -8.122 -24.812 4.926 1.00 94.75 271 LYS A O 1
ATOM 2225 N N . ALA A 1 272 ? -7.573 -22.637 5.099 1.00 91.38 272 ALA A N 1
ATOM 2226 C CA . ALA A 1 272 ? -8.940 -22.149 4.941 1.00 91.38 272 ALA A CA 1
ATOM 2227 C C . ALA A 1 272 ? -9.532 -22.531 3.570 1.00 91.38 272 ALA A C 1
ATOM 2229 O O . ALA A 1 272 ? -10.682 -22.971 3.498 1.00 91.38 272 ALA A O 1
ATOM 2230 N N . PHE A 1 273 ? -8.757 -22.430 2.485 1.00 92.31 273 PHE A N 1
ATOM 2231 C CA . PHE A 1 273 ? -9.206 -22.853 1.154 1.00 92.31 273 PHE A CA 1
ATOM 2232 C C . PHE A 1 273 ? -9.353 -24.373 1.025 1.00 92.31 273 PHE A C 1
ATOM 2234 O O . PHE A 1 273 ? -10.293 -24.832 0.377 1.00 92.31 273 PHE A O 1
ATOM 2241 N N . GLU A 1 274 ? -8.499 -25.171 1.670 1.00 92.94 274 GLU A N 1
ATOM 2242 C CA . GLU A 1 274 ? -8.661 -26.627 1.718 1.00 92.94 274 GLU A CA 1
ATOM 2243 C C . GLU A 1 274 ? -9.947 -27.034 2.441 1.00 92.94 274 GLU A C 1
ATOM 2245 O O . GLU A 1 274 ? -10.669 -27.918 1.973 1.00 92.94 274 GLU A O 1
ATOM 2250 N N . GLU A 1 275 ? -10.251 -26.399 3.574 1.00 91.94 275 GLU A N 1
ATOM 2251 C CA . GLU A 1 275 ? -11.488 -26.638 4.320 1.00 91.94 275 GLU A CA 1
ATOM 2252 C C . GLU A 1 275 ? -12.720 -26.271 3.490 1.00 91.94 275 GLU A C 1
ATOM 2254 O O . GLU A 1 275 ? -13.680 -27.046 3.435 1.00 91.94 275 GLU A O 1
ATOM 2259 N N . GLN A 1 276 ? -12.669 -25.139 2.781 1.00 87.44 276 GLN A N 1
ATOM 2260 C CA . GLN A 1 276 ? -13.709 -24.751 1.832 1.00 87.44 276 GLN A CA 1
ATOM 2261 C C . GLN A 1 276 ? -13.845 -25.794 0.721 1.00 87.44 276 GLN A C 1
ATOM 2263 O O . GLN A 1 276 ? -14.932 -26.319 0.513 1.00 87.44 276 GLN A O 1
ATOM 2268 N N . PHE A 1 277 ? -12.758 -26.185 0.058 1.00 87.81 277 PHE A N 1
ATOM 2269 C CA . PHE A 1 277 ? -12.802 -27.156 -1.037 1.00 87.81 277 PHE A CA 1
ATOM 2270 C C . PHE A 1 277 ? -13.334 -28.537 -0.612 1.00 87.81 277 PHE A C 1
ATOM 2272 O O . PHE A 1 277 ? -14.016 -29.210 -1.391 1.00 87.81 277 PHE A O 1
ATOM 2279 N N . ARG A 1 278 ? -13.053 -28.969 0.626 1.00 88.50 278 ARG A N 1
ATOM 2280 C CA . ARG A 1 278 ? -13.548 -30.238 1.194 1.00 88.50 278 ARG A CA 1
ATOM 2281 C C . ARG A 1 278 ? -15.034 -30.202 1.554 1.00 88.50 278 ARG A C 1
ATOM 2283 O O . ARG A 1 278 ? -15.629 -31.265 1.737 1.00 88.50 278 ARG A O 1
ATOM 2290 N N . ASN A 1 279 ? -15.648 -29.024 1.654 1.00 88.00 279 ASN A N 1
ATOM 2291 C CA . ASN A 1 279 ? -17.055 -28.901 2.005 1.00 88.00 279 ASN A CA 1
ATOM 2292 C C . ASN A 1 279 ? -17.958 -29.354 0.843 1.00 88.00 279 ASN A C 1
ATOM 2294 O O . ASN A 1 279 ? -18.148 -28.654 -0.152 1.00 88.00 279 ASN A O 1
ATOM 2298 N N . THR A 1 280 ? -18.565 -30.533 0.992 1.00 73.62 280 THR A N 1
ATOM 2299 C CA . THR A 1 280 ? -19.430 -31.167 -0.017 1.00 73.62 280 THR A CA 1
ATOM 2300 C C . THR A 1 280 ? -20.734 -30.421 -0.301 1.00 73.62 280 THR A C 1
ATOM 2302 O O . THR A 1 280 ? -21.434 -30.779 -1.245 1.00 73.62 280 THR A O 1
ATOM 2305 N N . HIS A 1 281 ? -21.083 -29.409 0.498 1.00 83.06 281 HIS A N 1
ATOM 2306 C CA . HIS A 1 281 ? -22.318 -28.635 0.340 1.00 83.06 281 HIS A CA 1
ATOM 2307 C C . HIS A 1 281 ? -22.170 -27.392 -0.551 1.00 83.06 281 HIS A C 1
ATOM 2309 O O . HIS A 1 281 ? -23.165 -26.714 -0.810 1.00 83.06 281 HIS A O 1
ATOM 2315 N N . LEU A 1 282 ? -20.959 -27.080 -1.021 1.00 81.38 282 LEU A N 1
ATOM 2316 C CA . LEU A 1 282 ? -20.723 -25.934 -1.899 1.00 81.38 282 LEU A CA 1
ATOM 2317 C C . LEU A 1 282 ? -21.230 -26.179 -3.322 1.00 81.38 282 LEU A C 1
ATOM 2319 O O . LEU A 1 282 ? -21.212 -27.299 -3.838 1.00 81.38 282 LEU A O 1
ATOM 2323 N N . LYS A 1 283 ? -21.641 -25.092 -3.983 1.00 87.62 283 LYS A N 1
ATOM 2324 C CA . LYS A 1 283 ? -21.948 -25.108 -5.415 1.00 87.62 283 LYS A CA 1
ATOM 2325 C C . LYS A 1 283 ? -20.676 -25.402 -6.209 1.00 87.62 283 LYS A C 1
ATOM 2327 O O . LYS A 1 283 ? -19.572 -25.052 -5.797 1.00 87.62 283 LYS A O 1
ATOM 2332 N N . GLU A 1 284 ? -20.829 -25.998 -7.389 1.00 85.56 284 GLU A N 1
ATOM 2333 C CA . GLU A 1 284 ? -19.690 -26.346 -8.250 1.00 85.56 284 GLU A CA 1
ATOM 2334 C C . GLU A 1 284 ? -18.844 -25.118 -8.641 1.00 85.56 284 GLU A C 1
ATOM 2336 O O . GLU A 1 284 ? -17.621 -25.217 -8.725 1.00 85.56 284 GLU A O 1
ATOM 2341 N N . SER A 1 285 ? -19.473 -23.950 -8.823 1.00 85.19 285 SER A N 1
ATOM 2342 C CA . SER A 1 285 ? -18.788 -22.673 -9.078 1.00 85.19 285 SER A CA 1
ATOM 2343 C C . SER A 1 285 ? -17.840 -22.281 -7.948 1.00 85.19 285 SER A C 1
ATOM 2345 O O . SER A 1 285 ? -16.697 -21.904 -8.192 1.00 85.19 285 SER A O 1
ATOM 2347 N N . ASP A 1 286 ? -18.312 -22.414 -6.712 1.00 85.75 286 ASP A N 1
ATOM 2348 C CA . ASP A 1 286 ? -17.593 -21.985 -5.516 1.00 85.75 286 ASP A CA 1
ATOM 2349 C C . ASP A 1 286 ? -16.468 -22.972 -5.211 1.00 85.75 286 ASP A C 1
ATOM 2351 O O . ASP A 1 286 ? -15.380 -22.580 -4.801 1.00 85.75 286 ASP A O 1
ATOM 2355 N N . ARG A 1 287 ? -16.693 -24.256 -5.516 1.00 86.06 287 ARG A N 1
ATOM 2356 C CA . ARG A 1 287 ? -15.659 -25.285 -5.444 1.00 86.06 287 ARG A CA 1
ATOM 2357 C C . ARG A 1 287 ? -14.526 -25.037 -6.443 1.00 86.06 287 ARG A C 1
ATOM 2359 O O . ARG A 1 287 ? -13.371 -25.150 -6.053 1.00 86.06 287 ARG A O 1
ATOM 2366 N N . LYS A 1 288 ? -14.835 -24.663 -7.691 1.00 88.00 288 LYS A N 1
ATOM 2367 C CA . LYS A 1 288 ? -13.818 -24.289 -8.696 1.00 88.00 288 LYS A CA 1
ATOM 2368 C C . LYS A 1 288 ? -13.058 -23.023 -8.302 1.00 88.00 288 LYS A C 1
ATOM 2370 O O . LYS A 1 288 ? -11.861 -22.924 -8.547 1.00 88.00 288 LYS A O 1
ATOM 2375 N N . LE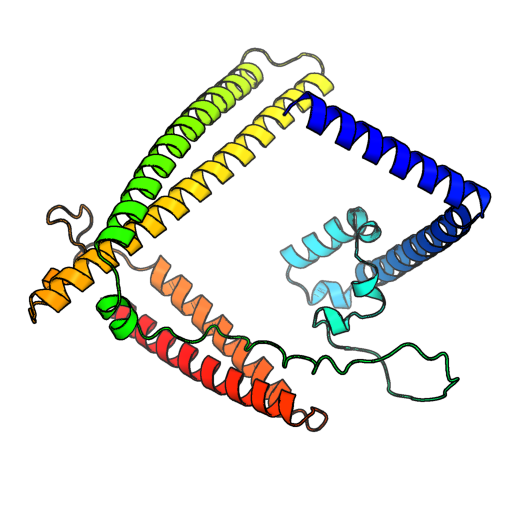U A 1 289 ? -13.737 -22.056 -7.684 1.00 88.62 289 LEU A N 1
ATOM 2376 C CA . LEU A 1 289 ? -13.086 -20.854 -7.166 1.00 88.62 289 LEU A CA 1
ATOM 2377 C C . LEU A 1 289 ? -12.148 -21.178 -5.996 1.00 88.62 289 LEU A C 1
ATOM 2379 O O . LEU A 1 289 ? -11.024 -20.686 -5.971 1.00 88.62 289 LEU A O 1
ATOM 2383 N N . ALA A 1 290 ? -12.585 -22.024 -5.060 1.00 88.44 290 ALA A N 1
ATOM 2384 C CA . ALA A 1 290 ? -11.759 -22.492 -3.951 1.00 88.44 290 ALA A CA 1
ATOM 2385 C C . ALA A 1 290 ? -10.548 -23.298 -4.444 1.00 88.44 290 ALA A C 1
ATOM 2387 O O . ALA A 1 290 ? -9.447 -23.087 -3.952 1.00 88.44 290 ALA A O 1
ATOM 2388 N N . GLU A 1 291 ? -10.731 -24.160 -5.449 1.00 91.75 291 GLU A N 1
ATOM 2389 C CA . GLU A 1 291 ? -9.645 -24.900 -6.107 1.00 91.75 291 GLU A CA 1
ATOM 2390 C C . GLU A 1 291 ? -8.614 -23.950 -6.723 1.00 91.75 291 GLU A C 1
ATOM 2392 O O . GLU A 1 291 ? -7.426 -24.064 -6.440 1.00 91.75 291 GLU A O 1
ATOM 2397 N N . ARG A 1 292 ? -9.066 -22.946 -7.481 1.00 91.75 292 ARG A N 1
ATOM 2398 C CA . ARG A 1 292 ? -8.176 -21.937 -8.062 1.00 91.75 292 ARG A CA 1
ATOM 2399 C C . ARG A 1 292 ? -7.437 -21.123 -6.997 1.00 91.75 292 ARG A C 1
ATOM 2401 O O . ARG A 1 292 ? -6.232 -20.941 -7.105 1.00 91.75 292 ARG A O 1
ATOM 2408 N N . ASN A 1 293 ? -8.138 -20.648 -5.966 1.00 92.19 293 ASN A N 1
ATOM 2409 C CA . ASN A 1 293 ? -7.507 -19.906 -4.872 1.00 92.19 293 ASN A CA 1
ATOM 2410 C C . ASN A 1 293 ? -6.488 -20.782 -4.125 1.00 92.19 293 ASN A C 1
ATOM 2412 O O . ASN A 1 293 ? -5.440 -20.288 -3.725 1.00 92.19 293 ASN A O 1
ATOM 2416 N N . LEU A 1 294 ? -6.759 -22.079 -3.967 1.00 93.62 294 LEU A N 1
ATOM 2417 C CA . LEU A 1 294 ? -5.822 -23.025 -3.369 1.00 93.62 294 LEU A CA 1
ATOM 2418 C C . LEU A 1 294 ? -4.562 -23.189 -4.233 1.00 93.62 294 LEU A C 1
ATOM 2420 O O . LEU A 1 294 ? -3.450 -23.139 -3.709 1.00 93.62 294 LEU A O 1
ATOM 2424 N N . GLU A 1 295 ? -4.722 -23.365 -5.546 1.00 93.94 295 GLU A N 1
ATOM 2425 C CA . GLU A 1 295 ? -3.604 -23.452 -6.493 1.00 93.94 295 GLU A CA 1
ATOM 2426 C C . GLU A 1 295 ? -2.744 -22.183 -6.484 1.00 93.94 295 GLU A C 1
ATOM 2428 O O . GLU A 1 295 ? -1.519 -22.273 -6.355 1.00 93.94 295 GLU A O 1
ATOM 2433 N N . ASP A 1 296 ? -3.385 -21.015 -6.550 1.00 93.62 296 ASP A N 1
ATOM 2434 C CA . ASP A 1 296 ? -2.720 -19.715 -6.500 1.00 93.62 296 ASP A CA 1
ATOM 2435 C C . ASP A 1 296 ? -1.994 -19.530 -5.154 1.00 93.62 296 ASP A C 1
ATOM 2437 O O . ASP A 1 296 ? -0.809 -19.194 -5.131 1.00 93.62 296 ASP A O 1
ATOM 2441 N N . GLY A 1 297 ? -2.648 -19.838 -4.028 1.00 93.88 297 GLY A N 1
ATOM 2442 C CA . GLY A 1 297 ? -2.058 -19.755 -2.688 1.00 93.88 297 GLY A CA 1
ATOM 2443 C C . GLY A 1 297 ? -0.832 -20.656 -2.528 1.00 93.88 297 GLY A C 1
ATOM 2444 O O . GLY A 1 297 ? 0.210 -20.212 -2.045 1.00 93.88 297 GLY A O 1
ATOM 2445 N N . MET A 1 298 ? -0.897 -21.901 -3.013 1.00 93.31 298 MET A N 1
ATOM 2446 C CA . MET A 1 298 ? 0.259 -22.806 -3.033 1.00 93.31 298 MET A CA 1
ATOM 2447 C C . MET A 1 298 ? 1.407 -22.269 -3.897 1.00 93.31 298 MET A C 1
ATOM 2449 O O . MET A 1 298 ? 2.576 -22.453 -3.547 1.00 93.31 298 MET A O 1
ATOM 2453 N N . ALA A 1 299 ? 1.102 -21.633 -5.031 1.00 94.19 299 ALA A N 1
ATOM 2454 C CA . ALA A 1 299 ? 2.113 -21.015 -5.880 1.00 94.19 299 ALA A CA 1
ATOM 2455 C C . ALA A 1 299 ? 2.789 -19.828 -5.174 1.00 94.19 299 ALA A C 1
ATOM 2457 O O . ALA A 1 299 ? 4.020 -19.739 -5.195 1.00 94.19 299 ALA A O 1
ATOM 2458 N N . PHE A 1 300 ? 2.015 -18.974 -4.495 1.00 94.00 300 PHE A N 1
ATOM 2459 C CA . PHE A 1 300 ? 2.547 -17.870 -3.692 1.00 94.00 300 PHE A CA 1
ATOM 2460 C C . PHE A 1 300 ? 3.408 -18.364 -2.531 1.00 94.00 300 PHE A C 1
ATOM 2462 O O . PHE A 1 300 ? 4.524 -17.875 -2.379 1.00 94.00 300 PHE A O 1
ATOM 2469 N N . LEU A 1 301 ? 2.969 -19.385 -1.787 1.00 94.94 301 LEU A N 1
ATOM 2470 C CA . LEU A 1 301 ? 3.753 -19.962 -0.692 1.00 94.94 301 LEU A CA 1
ATOM 2471 C C . LEU A 1 301 ? 5.129 -20.452 -1.171 1.00 94.94 301 LEU A C 1
ATOM 2473 O O . LEU A 1 301 ? 6.150 -20.106 -0.582 1.00 94.94 301 LEU A O 1
ATOM 2477 N N . ARG A 1 302 ? 5.178 -21.194 -2.287 1.00 95.31 302 ARG A N 1
ATOM 2478 C CA . ARG A 1 302 ? 6.451 -21.661 -2.871 1.00 95.31 302 ARG A CA 1
ATOM 2479 C C . ARG A 1 302 ? 7.346 -20.505 -3.310 1.00 95.31 302 ARG A C 1
ATOM 2481 O O . ARG A 1 302 ? 8.561 -20.579 -3.142 1.00 95.31 302 ARG A O 1
ATOM 2488 N N . ALA A 1 303 ? 6.762 -19.460 -3.895 1.00 94.75 303 ALA A N 1
ATOM 2489 C CA . ALA A 1 303 ? 7.510 -18.274 -4.291 1.00 94.75 303 ALA A CA 1
ATOM 2490 C C . ALA A 1 303 ? 8.084 -17.546 -3.065 1.00 94.75 303 ALA A C 1
ATOM 2492 O O . ALA A 1 303 ? 9.245 -17.146 -3.086 1.00 94.75 303 ALA A O 1
ATOM 2493 N N . THR A 1 304 ? 7.311 -17.430 -1.984 1.00 95.25 304 THR A N 1
ATOM 2494 C CA . THR A 1 304 ? 7.762 -16.847 -0.715 1.00 95.25 304 THR A CA 1
ATOM 2495 C C . THR A 1 304 ? 8.874 -17.668 -0.072 1.00 95.25 304 THR A C 1
ATOM 2497 O O . THR A 1 304 ? 9.867 -17.085 0.350 1.00 95.25 304 THR A O 1
ATOM 2500 N N . ASP A 1 305 ? 8.775 -19.000 -0.060 1.00 94.12 305 ASP A N 1
ATOM 2501 C CA . ASP A 1 305 ? 9.851 -19.871 0.432 1.00 94.12 305 ASP A CA 1
ATOM 2502 C C . ASP A 1 305 ? 11.144 -19.693 -0.373 1.00 94.12 305 ASP A C 1
ATOM 2504 O O . ASP A 1 305 ? 12.232 -19.616 0.196 1.00 94.12 305 ASP A O 1
ATOM 2508 N N . GLN A 1 306 ? 11.038 -19.584 -1.700 1.00 94.81 306 GLN A N 1
ATOM 2509 C CA . GLN A 1 306 ? 12.198 -19.345 -2.553 1.00 94.81 306 GLN A CA 1
ATOM 2510 C C . GLN A 1 306 ? 12.838 -17.981 -2.263 1.00 94.81 306 GLN A C 1
ATOM 2512 O O . GLN A 1 306 ? 14.054 -17.904 -2.101 1.00 94.81 306 GLN A O 1
ATOM 2517 N N . ILE A 1 307 ? 12.026 -16.924 -2.139 1.00 92.69 307 ILE A N 1
ATOM 2518 C CA . ILE A 1 307 ? 12.500 -15.584 -1.767 1.00 92.69 307 ILE A CA 1
ATOM 2519 C C . ILE A 1 307 ? 13.193 -15.625 -0.405 1.00 92.69 307 ILE A C 1
ATOM 2521 O O . ILE A 1 307 ? 14.277 -15.071 -0.265 1.00 92.69 307 ILE A O 1
ATOM 2525 N N . PHE A 1 308 ? 12.604 -16.301 0.580 1.00 92.12 308 PHE A N 1
ATOM 2526 C CA . PHE A 1 308 ? 13.181 -16.434 1.912 1.00 92.12 308 PHE A CA 1
ATOM 2527 C C . PHE A 1 308 ? 14.571 -17.081 1.862 1.00 92.12 308 PHE A C 1
ATOM 2529 O O . PHE A 1 308 ? 15.533 -16.520 2.381 1.00 92.12 308 PHE A O 1
ATOM 2536 N N . ILE A 1 309 ? 14.698 -18.210 1.158 1.00 93.06 309 ILE A N 1
ATOM 2537 C CA . ILE A 1 309 ? 15.972 -18.917 0.976 1.00 93.06 309 ILE A CA 1
ATOM 2538 C C . ILE A 1 309 ? 17.010 -18.032 0.273 1.00 93.06 309 ILE A C 1
ATOM 2540 O O . ILE A 1 309 ? 18.196 -18.087 0.602 1.00 93.06 309 ILE A O 1
ATOM 2544 N N . ASP A 1 310 ? 16.594 -17.249 -0.721 1.00 91.31 310 ASP A N 1
ATOM 2545 C CA . ASP A 1 310 ? 17.502 -16.370 -1.457 1.00 91.31 310 ASP A CA 1
ATOM 2546 C C . ASP A 1 310 ? 17.939 -15.165 -0.607 1.00 91.31 310 ASP A C 1
ATOM 2548 O O . ASP A 1 310 ? 19.105 -14.779 -0.667 1.00 91.31 310 ASP A O 1
ATOM 2552 N N . LEU A 1 311 ? 17.056 -14.634 0.247 1.00 89.50 311 LEU A N 1
ATOM 2553 C CA . LEU A 1 311 ? 17.379 -13.588 1.223 1.00 89.50 311 LEU A CA 1
ATOM 2554 C C . LEU A 1 311 ? 18.298 -14.087 2.347 1.00 89.50 311 LEU A C 1
ATOM 2556 O O . LEU A 1 311 ? 19.101 -13.308 2.842 1.00 89.50 311 LEU A O 1
ATOM 2560 N N . GLU A 1 312 ? 18.202 -15.355 2.760 1.00 88.31 312 GLU A N 1
ATOM 2561 C CA . GLU A 1 312 ? 19.106 -15.937 3.767 1.00 88.31 312 GLU A CA 1
ATOM 2562 C C . GLU A 1 312 ? 20.533 -16.151 3.241 1.00 88.31 312 GLU A C 1
ATOM 2564 O O . GLU A 1 312 ? 21.483 -16.214 4.024 1.00 88.31 312 GLU A O 1
ATOM 2569 N N . LYS A 1 313 ? 20.686 -16.315 1.922 1.00 88.31 313 LYS A N 1
ATOM 2570 C CA . LYS A 1 313 ? 21.987 -16.523 1.267 1.00 88.31 313 LYS A CA 1
ATOM 2571 C C . LYS A 1 313 ? 22.699 -15.223 0.899 1.00 88.31 313 LYS A C 1
ATOM 2573 O O . LYS A 1 313 ? 23.910 -15.277 0.679 1.00 88.31 313 LYS A O 1
ATOM 2578 N N . ALA A 1 314 ? 21.944 -14.137 0.731 1.00 79.94 314 ALA A N 1
ATOM 2579 C CA . ALA A 1 314 ? 22.436 -12.812 0.361 1.00 79.94 314 ALA A CA 1
ATOM 2580 C C . ALA A 1 314 ? 23.114 -12.119 1.550 1.00 79.94 314 ALA A C 1
ATOM 2582 O O . ALA A 1 314 ? 24.193 -11.530 1.321 1.00 79.94 314 ALA A O 1
#